Protein 4ZPS (pdb70)

Solvent-accessible surface area: 17809 Å² total; per-residue (Å²): 202,24,188,27,64,1,79,8,67,31,72,161,50,41,95,13,9,87,0,6,63,80,10,69,24,126,68,191,14,2,71,89,70,33,11,121,31,61,69,79,60,60,3,72,60,11,40,40,59,59,212,45,0,15,0,13,1,30,22,158,0,15,17,38,144,64,30,24,122,52,108,86,4,84,16,109,4,74,0,41,0,88,119,98,58,106,106,56,29,2,20,0,78,9,74,23,45,35,70,18,50,0,47,28,129,71,54,95,60,87,14,132,2,50,13,131,18,68,66,48,30,124,45,105,12,18,67,8,80,39,47,0,47,43,114,26,13,34,90,39,20,78,38,31,135,55,166,29,19,38,40,64,81,69,81,45,117,127,64,71,50,65,3,28,0,12,0,94,145,85,8,55,44,44,141,91,60,55,23,135,7,57,0,29,1,14,1,11,29,104,121,186,94,55,32,76,0,106,1,67,0,27,7,71,28,29,40,83,47,40,1,95,19,87,86,111,54,9,156,21,152,20,94,6,93,29,63,71,52,49,94,22,36,81,1,121,8,44,20,70,9,93,58,102,36,18,125,28,26,9,75,9,106,116,74,116,136,85,178,68,41,51,6,101,14,69,99,92,63,0,65,0,27,3,41,67,61,0,46,179,50,155,40,82,87,31,104,24,69,2,28,0,55,9,89,37,71,56,84,7,166,8,78,0,14,0,85,11,106,91,69,111,185

GO terms:
  GO:0016020 membrane (C, IDA)

B-factor: mean 67.76, std 29.79, range [21.55, 199.34]

CATH cl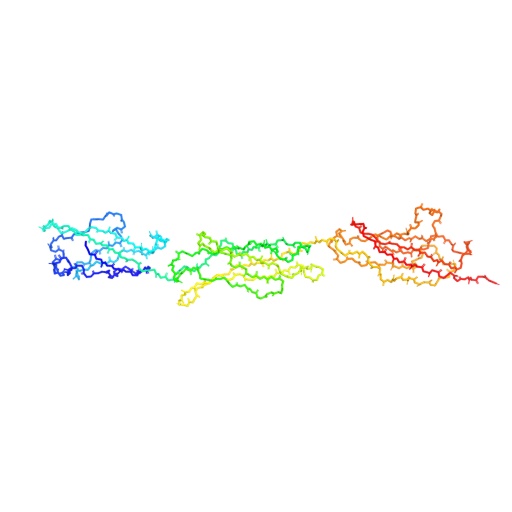assification: 2.60.40.60 (+2 more: 2.60.40.60, 2.60.40.60)

Nearest PDB structures (foldseek):
  4zps-assembly1_A  TM=1.003E+00  e=8.033E-68  Mus musculus
  5szm-assembly1_A  TM=9.593E-01  e=1.397E-57  Mus musculus
  5szl-assembly1_B  TM=8.960E-01  e=1.118E-44  Mus musculus
  4zi9-assembly1_B  TM=9.182E-01  e=7.604E-42  Mus musculus
  4zpl-assembly1_A  TM=9.099E-01  e=6.380E-35  Mus musculus

Structure (mmCIF, N/CA/C/O backbone):
data_4ZPS
#
_entry.id   4ZPS
#
_cell.length_a   64.060
_cell.length_b   78.120
_cell.length_c   167.730
_cell.angle_alpha   90.00
_cell.angle_beta   90.00
_cell.angle_gamma   90.00
#
_symmetry.space_group_name_H-M   'I 21 21 21'
#
loop_
_entity.id
_entity.type
_entity.pdbx_description
1 polymer 'MCG133388, isoform CRA_m'
2 non-polymer alpha-D-mannopyranose
3 non-polymer 'CALCIUM ION'
4 water water
#
loop_
_atom_site.group_PDB
_atom_site.id
_atom_site.type_symbol
_atom_site.label_atom_id
_atom_site.label_alt_id
_atom_site.label_comp_id
_atom_site.label_asym_id
_atom_site.label_entity_id
_atom_site.label_seq_id
_atom_site.pdbx_PDB_ins_code
_atom_site.Cartn_x
_atom_site.Cartn_y
_atom_site.Cartn_z
_atom_site.occupancy
_atom_site.B_iso_or_equiv
_atom_site.auth_seq_id
_atom_site.auth_comp_id
_atom_site.auth_asym_id
_atom_site.auth_atom_id
_atom_site.pdbx_PDB_model_num
ATOM 1 N N . GLN A 1 1 ? -1.487 -14.936 -27.559 1.00 101.90 1 GLN A N 1
ATOM 2 C CA . GLN A 1 1 ? -1.015 -13.568 -27.736 1.00 100.17 1 GLN A CA 1
ATOM 3 C C . GLN A 1 1 ? -1.853 -12.574 -26.937 1.00 101.89 1 GLN A C 1
ATOM 4 O O . GLN A 1 1 ? -1.361 -11.522 -26.526 1.00 99.36 1 GLN A O 1
ATOM 10 N N . ILE A 1 2 ? -3.120 -12.917 -26.716 1.00 98.04 2 ILE A N 1
ATOM 11 C CA . ILE A 1 2 ? -4.074 -11.980 -26.127 1.00 91.42 2 ILE A CA 1
ATOM 12 C C . ILE A 1 2 ? -3.881 -11.827 -24.616 1.00 79.10 2 ILE A C 1
ATOM 13 O O . ILE A 1 2 ? -3.493 -12.774 -23.935 1.00 79.17 2 ILE A O 1
ATOM 18 N N . ARG A 1 3 ? -4.144 -10.627 -24.101 1.00 80.13 3 ARG A N 1
ATOM 19 C CA . ARG A 1 3 ? -4.053 -10.359 -22.665 1.00 79.67 3 ARG A CA 1
ATOM 20 C C . ARG A 1 3 ? -5.299 -9.663 -22.119 1.00 72.55 3 ARG A C 1
ATOM 21 O O . ARG A 1 3 ? -5.635 -8.555 -22.535 1.00 65.86 3 ARG A O 1
ATOM 29 N N . TYR A 1 4 ? -5.972 -10.315 -21.176 1.00 75.53 4 TYR A N 1
ATOM 30 C CA . TYR A 1 4 ? -7.139 -9.733 -20.519 1.00 81.72 4 TYR A CA 1
ATOM 31 C C . TYR A 1 4 ? -6.908 -9.593 -19.016 1.00 88.45 4 TYR A C 1
ATOM 32 O O . TYR A 1 4 ? -5.832 -9.918 -18.514 1.00 87.25 4 TYR A O 1
ATOM 41 N N . SER A 1 5 ? -7.920 -9.106 -18.304 1.00 96.82 5 SER A N 1
ATOM 42 C CA . SER A 1 5 ? -7.839 -8.960 -16.852 1.00 104.26 5 SER A CA 1
ATOM 43 C C . SER A 1 5 ? -9.230 -8.894 -16.229 1.00 102.74 5 SER A C 1
ATOM 44 O O . SER A 1 5 ? -10.173 -8.400 -16.849 1.00 103.71 5 SER A O 1
ATOM 47 N N . VAL A 1 6 ? -9.354 -9.390 -15.001 1.00 103.64 6 VAL A N 1
ATOM 48 C CA . VAL A 1 6 ? -10.643 -9.419 -14.319 1.00 94.19 6 VAL A CA 1
ATOM 49 C C . VAL A 1 6 ? -10.467 -9.420 -12.797 1.00 83.80 6 VAL A C 1
ATOM 50 O O . VAL A 1 6 ? -9.603 -10.118 -12.263 1.00 75.25 6 VAL A O 1
ATOM 54 N N . PRO A 1 7 ? -11.265 -8.600 -12.094 1.00 77.71 7 PRO A N 1
ATOM 55 C CA . PRO A 1 7 ? -11.260 -8.583 -10.628 1.00 84.99 7 PRO A CA 1
ATOM 56 C C . PRO A 1 7 ? -11.657 -9.930 -10.029 1.00 83.97 7 PRO A C 1
ATOM 57 O O . PRO A 1 7 ? -12.370 -10.704 -10.668 1.00 76.48 7 PRO A O 1
ATOM 61 N N . GLU A 1 8 ? -11.194 -10.198 -8.812 1.00 82.89 8 GLU A N 1
ATOM 62 C CA . GLU A 1 8 ? -11.517 -11.444 -8.127 1.00 87.30 8 GLU A CA 1
ATOM 63 C C . GLU A 1 8 ? -12.878 -11.358 -7.448 1.00 87.21 8 GLU A C 1
ATOM 64 O O . GLU A 1 8 ? -13.501 -10.295 -7.429 1.00 82.34 8 GLU A O 1
ATOM 70 N N . GLU A 1 9 ? -13.329 -12.486 -6.901 1.00 90.94 9 GLU A N 1
ATOM 71 C CA . GLU A 1 9 ? -14.589 -12.573 -6.158 1.00 91.48 9 GLU A CA 1
ATOM 72 C C . GLU A 1 9 ? -15.780 -12.027 -6.945 1.00 92.33 9 GLU A C 1
ATOM 73 O O . GLU A 1 9 ? -16.784 -11.615 -6.363 1.00 89.50 9 GLU A O 1
ATOM 75 N N . THR A 1 10 ? -15.662 -12.032 -8.268 1.00 88.95 10 THR A N 1
ATOM 76 C CA . THR A 1 10 ? -16.706 -11.498 -9.130 1.00 93.79 10 THR A CA 1
ATOM 77 C C . THR A 1 10 ? -17.797 -12.537 -9.360 1.00 95.84 10 THR A C 1
ATOM 78 O O . THR A 1 10 ? -17.642 -13.704 -9.000 1.00 79.05 10 THR A O 1
ATOM 82 N N . ASP A 1 11 ? -18.899 -12.106 -9.962 1.00 96.44 11 ASP A N 1
ATOM 83 C CA . ASP A 1 11 ? -20.050 -12.975 -10.173 1.00 100.10 11 ASP A CA 1
ATOM 84 C C . ASP A 1 11 ? -19.975 -13.736 -11.491 1.00 97.27 11 ASP A C 1
ATOM 85 O O . ASP A 1 11 ? -19.034 -13.575 -12.269 1.00 95.12 11 ASP A O 1
ATOM 87 N N . LYS A 1 12 ? -20.985 -14.565 -11.729 1.00 96.33 12 LYS A N 1
ATOM 88 C CA . LYS A 1 12 ? -21.077 -15.352 -12.950 1.00 86.47 12 LYS A CA 1
ATOM 89 C C . LYS A 1 12 ? -21.685 -14.513 -14.069 1.00 83.26 12 LYS A C 1
ATOM 90 O O . LYS A 1 12 ? -22.690 -13.831 -13.866 1.00 78.14 12 LYS A O 1
ATOM 96 N N . GLY A 1 13 ? -21.069 -14.561 -15.246 1.00 78.66 13 GLY A N 1
ATOM 97 C CA . GLY A 1 13 ? -21.523 -13.770 -16.375 1.00 74.81 13 GLY A CA 1
ATOM 98 C C . GLY A 1 13 ? -20.826 -12.425 -16.438 1.00 66.28 13 GLY A C 1
ATOM 99 O O . GLY A 1 13 ? -21.332 -11.477 -17.039 1.00 65.41 13 GLY A O 1
ATOM 100 N N . THR A 1 14 ? -19.658 -12.345 -15.807 1.00 66.94 14 THR A N 1
ATOM 101 C CA . THR A 1 14 ? -18.873 -11.116 -15.784 1.00 67.14 14 THR A CA 1
ATOM 102 C C . THR A 1 14 ? -17.869 -11.096 -16.925 1.00 73.32 14 THR A C 1
ATOM 103 O O . THR A 1 14 ? -17.161 -12.076 -17.158 1.00 80.09 14 THR A O 1
ATOM 107 N N . VAL A 1 15 ? -17.805 -9.971 -17.628 1.00 73.02 15 VAL A N 1
ATOM 108 C CA . VAL A 1 15 ? -16.946 -9.850 -18.797 1.00 72.54 15 VAL A CA 1
ATOM 109 C C . VAL A 1 15 ? -15.470 -9.878 -18.426 1.00 72.85 15 VAL A C 1
ATOM 110 O O . VAL A 1 15 ? -15.051 -9.263 -17.446 1.00 71.59 15 VAL A O 1
ATOM 114 N N . VAL A 1 16 ? -14.689 -10.595 -19.224 1.00 76.05 16 VAL A N 1
ATOM 115 C CA . VAL A 1 16 ? -13.244 -10.604 -19.076 1.00 75.69 16 VAL A CA 1
ATOM 116 C C . VAL A 1 16 ? -12.613 -9.791 -20.200 1.00 79.60 16 VAL A C 1
ATOM 117 O O . VAL A 1 16 ? -11.731 -8.965 -19.963 1.00 85.51 16 VAL A O 1
ATOM 121 N N . GLY A 1 17 ? -13.081 -10.019 -21.423 1.00 75.63 17 GLY A N 1
ATOM 122 C CA . GLY A 1 17 ? -12.561 -9.307 -22.576 1.00 86.85 17 GLY A CA 1
ATOM 123 C C . GLY A 1 17 ? -13.378 -9.504 -23.838 1.00 94.03 17 GLY A C 1
ATOM 124 O O . GLY A 1 17 ? -13.958 -10.567 -24.059 1.00 93.74 17 GLY A O 1
ATOM 125 N N . ASN A 1 18 ? -13.421 -8.468 -24.669 1.00 104.84 18 ASN A N 1
ATOM 126 C CA . ASN A 1 18 ? -14.129 -8.528 -25.941 1.00 110.89 18 ASN A CA 1
ATOM 127 C C . ASN A 1 18 ? -13.3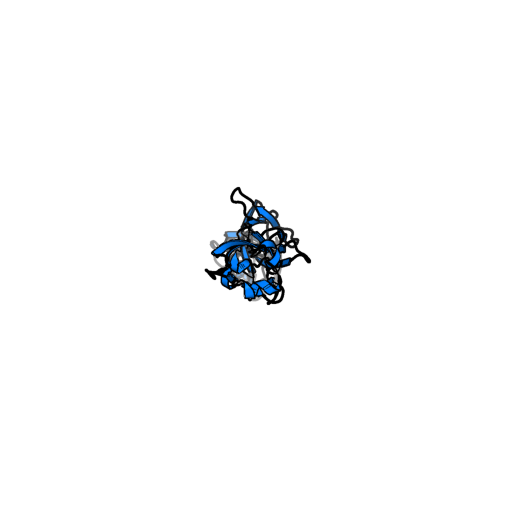86 -9.428 -26.924 1.00 109.38 18 ASN A C 1
ATOM 128 O O . ASN A 1 18 ? -12.591 -8.953 -27.737 1.00 111.70 18 ASN A O 1
ATOM 133 N N . ILE A 1 19 ? -13.653 -10.728 -26.845 1.00 111.42 19 ILE A N 1
ATOM 134 C CA . ILE A 1 19 ? -12.869 -11.721 -27.573 1.00 105.80 19 ILE A CA 1
ATOM 135 C C . ILE A 1 19 ? -13.203 -11.775 -29.069 1.00 93.38 19 ILE A C 1
ATOM 136 O O . ILE A 1 19 ? -12.341 -12.093 -29.888 1.00 85.58 19 ILE A O 1
ATOM 141 N N . SER A 1 20 ? -14.441 -11.446 -29.427 1.00 95.58 20 SER A N 1
ATOM 142 C CA . SER A 1 20 ? -14.870 -11.509 -30.822 1.00 100.06 20 SER A CA 1
ATOM 143 C C . SER A 1 20 ? -14.089 -10.540 -31.708 1.00 118.71 20 SER A C 1
ATOM 144 O O . SER A 1 20 ? -13.884 -10.799 -32.893 1.00 124.95 20 SER A O 1
ATOM 147 N N . LYS A 1 21 ? -13.650 -9.429 -31.126 1.00 137.24 21 LYS A N 1
ATOM 148 C CA . LYS A 1 21 ? -12.914 -8.413 -31.871 1.00 141.38 21 LYS A CA 1
ATOM 149 C C . LYS A 1 21 ? -11.445 -8.786 -32.041 1.00 139.23 21 LYS A C 1
ATOM 150 O O . LYS A 1 21 ? -10.859 -8.566 -33.102 1.00 142.30 21 LYS A O 1
ATOM 152 N N . ASP A 1 22 ? -10.855 -9.352 -30.993 1.00 131.23 22 ASP A N 1
ATOM 153 C CA . ASP A 1 22 ? -9.443 -9.721 -31.013 1.00 102.52 22 ASP A CA 1
ATOM 154 C C . ASP A 1 22 ? -9.213 -11.044 -31.738 1.00 81.86 22 ASP A C 1
ATOM 155 O O . ASP A 1 22 ? -8.078 -11.394 -32.063 1.00 60.37 22 ASP A O 1
ATOM 160 N N . LEU A 1 23 ? -10.295 -11.776 -31.987 1.00 70.83 23 LEU A N 1
ATOM 161 C CA . LEU A 1 23 ? -10.204 -13.061 -32.669 1.00 59.05 23 LEU A CA 1
ATOM 162 C C . LEU A 1 23 ? -10.359 -12.876 -34.175 1.00 79.69 23 LEU A C 1
ATOM 163 O O . LEU A 1 23 ? -10.234 -13.829 -34.944 1.00 80.32 23 LEU A O 1
ATOM 168 N N . GLY A 1 24 ? -10.626 -11.640 -34.587 1.00 77.21 24 GLY A N 1
ATOM 169 C CA . GLY A 1 24 ? -10.800 -11.318 -35.992 1.00 78.52 24 GLY A CA 1
ATOM 170 C C . GLY A 1 24 ? -12.181 -11.692 -36.492 1.00 80.47 24 GLY A C 1
ATOM 171 O O . GLY A 1 24 ? -12.404 -11.828 -37.697 1.00 78.81 24 GLY A O 1
ATOM 172 N N . LEU A 1 25 ? -13.114 -11.853 -35.560 1.00 80.62 25 LEU A N 1
ATOM 173 C CA . LEU A 1 25 ? -14.466 -12.288 -35.891 1.00 78.37 25 LEU A CA 1
ATOM 174 C C . LEU A 1 25 ? -15.509 -11.202 -35.660 1.00 78.26 25 LEU A C 1
ATOM 175 O O . LEU A 1 25 ? -15.184 -10.043 -35.401 1.00 78.57 25 LEU A O 1
ATOM 180 N N . GLU A 1 26 ? -16.771 -11.604 -35.770 1.00 82.16 26 GLU A N 1
ATOM 181 C CA . GLU A 1 26 ? -17.909 -10.756 -35.442 1.00 88.75 26 GLU A CA 1
ATOM 182 C C . GLU A 1 26 ? -18.737 -11.482 -34.381 1.00 96.47 26 GLU A C 1
ATOM 183 O O . GLU A 1 26 ? -18.716 -12.711 -34.329 1.00 99.45 26 GLU A O 1
ATOM 189 N N . PRO A 1 27 ? -19.457 -10.729 -33.528 1.00 104.42 27 PRO A N 1
ATOM 190 C CA . PRO A 1 27 ? -20.175 -11.301 -32.378 1.00 108.95 27 PRO A CA 1
ATOM 191 C C . PRO A 1 27 ? -21.076 -12.492 -32.713 1.00 111.64 27 PRO A C 1
ATOM 192 O O . PRO A 1 27 ? -20.971 -13.535 -32.067 1.00 113.98 27 PRO A O 1
ATOM 196 N N . ARG A 1 28 ? -21.944 -12.336 -33.707 1.00 112.98 28 ARG A N 1
ATOM 197 C CA . ARG A 1 28 ? -22.858 -13.404 -34.104 1.00 114.70 28 ARG A CA 1
ATOM 198 C C . ARG A 1 28 ? -22.104 -14.623 -34.634 1.00 111.86 28 ARG A C 1
ATOM 199 O O . ARG A 1 28 ? -22.540 -15.762 -34.458 1.00 114.13 28 ARG A O 1
ATOM 207 N N . GLU A 1 29 ? -20.964 -14.375 -35.270 1.00 107.04 29 GLU A N 1
ATOM 208 C CA . GLU A 1 29 ? -20.201 -15.431 -35.926 1.00 97.42 29 GLU A CA 1
ATOM 209 C C . GLU A 1 29 ? -19.489 -16.363 -34.946 1.00 85.72 29 GLU A C 1
ATOM 210 O O . GLU A 1 29 ? -18.984 -17.413 -35.346 1.00 87.82 29 GLU A O 1
ATOM 212 N N . LEU A 1 30 ? -19.450 -15.983 -33.672 1.00 80.43 30 LEU A N 1
ATOM 213 C CA . LEU A 1 30 ? -18.731 -16.760 -32.665 1.00 79.59 30 LEU A CA 1
ATOM 214 C C . LEU A 1 30 ? -19.249 -18.195 -32.599 1.00 81.63 30 LEU A C 1
ATOM 215 O O . LEU A 1 30 ? -18.469 -19.145 -32.602 1.00 86.99 30 LEU A O 1
ATOM 220 N N . ALA A 1 31 ? -20.566 -18.353 -32.552 1.00 83.82 31 ALA A N 1
ATOM 221 C CA . ALA A 1 31 ? -21.159 -19.683 -32.562 1.00 90.52 31 ALA A CA 1
ATOM 222 C C . ALA A 1 31 ? -21.119 -20.276 -33.968 1.00 100.06 31 ALA A C 1
ATOM 223 O O . ALA A 1 31 ? -21.121 -21.496 -34.136 1.00 97.39 31 ALA A O 1
ATOM 225 N N . GLU A 1 32 ? -21.070 -19.405 -34.972 1.00 111.56 32 GLU A N 1
ATOM 226 C CA . GLU A 1 32 ? -21.105 -19.835 -36.367 1.00 112.03 32 GLU A CA 1
ATOM 227 C C . GLU A 1 32 ? -19.777 -20.431 -36.826 1.00 109.20 32 GLU A C 1
ATOM 228 O O . GLU A 1 32 ? -19.753 -21.442 -37.527 1.00 111.14 32 GLU A O 1
ATOM 234 N N . ARG A 1 33 ? -18.674 -19.803 -36.431 1.00 101.41 33 ARG A N 1
ATOM 235 C CA . ARG A 1 33 ? -17.351 -20.258 -36.847 1.00 85.06 33 ARG A CA 1
ATOM 236 C C . ARG A 1 33 ? -16.875 -21.445 -36.015 1.00 79.42 33 ARG A C 1
ATOM 237 O O . ARG A 1 33 ? -15.761 -21.937 -36.201 1.00 71.03 33 ARG A O 1
ATOM 245 N N . GLY A 1 34 ? -17.727 -21.897 -35.099 1.00 81.86 34 GLY A N 1
ATOM 246 C CA . GLY A 1 34 ? -17.453 -23.080 -34.305 1.00 60.92 34 GLY A CA 1
ATOM 247 C C . GLY A 1 34 ? -16.204 -22.972 -33.454 1.00 68.08 34 GLY A C 1
ATOM 248 O O . GLY A 1 34 ? -15.460 -23.941 -33.306 1.00 69.39 34 GLY A O 1
ATOM 249 N N . VAL A 1 35 ? -15.969 -21.788 -32.898 1.00 70.27 35 VAL A N 1
ATOM 250 C CA . VAL A 1 35 ? -14.821 -21.582 -32.025 1.00 70.99 35 VAL A CA 1
ATOM 251 C C . VAL A 1 35 ? -15.189 -21.902 -30.579 1.00 71.24 35 VAL A C 1
ATOM 252 O O . VAL A 1 35 ? -16.171 -21.385 -30.046 1.00 71.52 35 VAL A O 1
ATOM 256 N N . ARG A 1 36 ? -14.402 -22.772 -29.953 1.00 69.01 36 ARG A N 1
ATOM 257 C CA . ARG A 1 36 ? -14.676 -23.192 -28.583 1.00 67.41 36 ARG A CA 1
ATOM 258 C C . ARG A 1 36 ? -13.427 -23.117 -27.713 1.00 67.44 36 ARG A C 1
ATOM 259 O O . ARG A 1 36 ? -12.339 -22.813 -28.198 1.00 66.51 36 ARG A O 1
ATOM 267 N N . ILE A 1 37 ? -13.595 -23.394 -26.423 1.00 63.01 37 ILE A N 1
ATOM 268 C CA . ILE A 1 37 ? -12.488 -23.358 -25.475 1.00 71.48 37 ILE A CA 1
ATOM 269 C C . ILE A 1 37 ? -11.925 -24.750 -25.216 1.00 65.51 37 ILE A C 1
ATOM 270 O O . ILE A 1 37 ? -12.673 -25.675 -24.898 1.00 66.36 37 ILE A O 1
ATOM 275 N N . VAL A 1 38 ? -10.611 -24.903 -25.350 1.00 66.11 38 VAL A N 1
ATOM 276 C CA . VAL A 1 38 ? -9.970 -26.161 -24.982 1.00 110.17 38 VAL A CA 1
ATOM 277 C C . VAL A 1 38 ? -9.683 -26.151 -23.481 1.00 118.69 38 VAL A C 1
ATOM 278 O O . VAL A 1 38 ? -8.641 -25.667 -23.033 1.00 69.99 38 VAL A O 1
ATOM 282 N N . SER A 1 39 ? -10.625 -26.691 -22.714 1.00 117.83 39 SER A N 1
ATOM 283 C CA . SER A 1 39 ? -10.612 -26.581 -21.258 1.00 120.49 39 SER A CA 1
ATOM 284 C C . SER A 1 39 ? -9.566 -27.465 -20.580 1.00 120.49 39 SER A C 1
ATOM 285 O O . SER A 1 39 ? -9.865 -28.582 -20.158 1.00 122.69 39 SER A O 1
ATOM 287 N N . ARG A 1 40 ? -8.346 -26.954 -20.462 1.00 120.84 40 ARG A N 1
ATOM 288 C CA . ARG A 1 40 ? -7.297 -27.665 -19.744 1.00 113.43 40 ARG A CA 1
ATOM 289 C C . ARG A 1 40 ? -6.995 -26.975 -18.418 1.00 115.60 40 ARG A C 1
ATOM 290 O O . ARG A 1 40 ? -6.286 -25.969 -18.379 1.00 116.31 40 ARG A O 1
ATOM 292 N N . GLY A 1 41 ? -7.545 -27.517 -17.335 1.00 118.32 41 GLY A N 1
ATOM 293 C CA . GLY A 1 41 ? -7.311 -26.982 -16.006 1.00 125.62 41 GLY A CA 1
ATOM 294 C C . GLY A 1 41 ? -8.162 -25.769 -15.682 1.00 127.71 41 GLY A C 1
ATOM 295 O O . GLY A 1 41 ? -9.377 -25.770 -15.900 1.00 128.89 41 GLY A O 1
ATOM 296 N N . ARG A 1 42 ? -7.514 -24.723 -15.176 1.00 133.73 42 ARG A N 1
ATOM 297 C CA . ARG A 1 42 ? -8.200 -23.516 -14.716 1.00 133.45 42 ARG A CA 1
ATOM 298 C C . ARG A 1 42 ? -9.013 -22.822 -15.812 1.00 131.06 42 ARG A C 1
ATOM 299 O O . ARG A 1 42 ? -9.847 -21.961 -15.525 1.00 129.55 42 ARG A O 1
ATOM 301 N N . SER A 1 43 ? -8.779 -23.206 -17.064 1.00 125.16 43 SER A N 1
ATOM 302 C CA . SER A 1 43 ? -9.557 -22.687 -18.183 1.00 117.15 43 SER A CA 1
ATOM 303 C C . SER A 1 43 ? -11.030 -23.073 -18.077 1.00 105.80 43 SER A C 1
ATOM 304 O O . SER A 1 43 ? -11.878 -22.503 -18.765 1.00 103.29 43 SER A O 1
ATOM 307 N N . GLN A 1 44 ? -11.334 -24.041 -17.215 1.00 104.44 44 GLN A N 1
ATOM 308 C CA . GLN A 1 44 ? -12.715 -24.451 -16.992 1.00 94.34 44 GLN A CA 1
ATOM 309 C C . GLN A 1 44 ? -13.463 -23.423 -16.144 1.00 81.36 44 GLN A C 1
ATOM 310 O O . GLN A 1 44 ? -14.677 -23.519 -15.965 1.00 79.83 44 GLN A O 1
ATOM 312 N N . LEU A 1 45 ? -12.733 -22.435 -15.634 1.00 74.42 45 LEU A N 1
ATOM 313 C CA . LEU A 1 45 ? -13.325 -21.414 -14.775 1.00 89.70 45 LEU A CA 1
ATOM 314 C C . LEU A 1 45 ? -13.966 -20.297 -15.596 1.00 72.18 45 LEU A C 1
ATOM 315 O O . LEU A 1 45 ? -14.483 -19.324 -15.046 1.00 72.15 45 LEU A O 1
ATOM 320 N N . PHE A 1 46 ? -13.927 -20.447 -16.916 1.00 90.32 46 PHE A N 1
ATOM 321 C CA . PHE A 1 46 ? -14.495 -19.459 -17.825 1.00 85.89 46 PHE A CA 1
ATOM 322 C C . PHE A 1 46 ? -15.450 -20.114 -18.815 1.00 88.32 46 PHE A C 1
ATOM 323 O O . PHE A 1 46 ? -15.434 -21.331 -18.996 1.00 93.47 46 PHE A O 1
ATOM 331 N N . SER A 1 47 ? -16.280 -19.300 -19.457 1.00 91.58 47 SER A N 1
ATOM 332 C CA . SER A 1 47 ? -17.171 -19.784 -20.503 1.00 91.71 47 SER A CA 1
ATOM 333 C C . SER A 1 47 ? -17.322 -18.737 -21.598 1.00 87.78 47 SER A C 1
ATOM 334 O O . SER A 1 47 ? -17.046 -17.555 -21.383 1.00 86.39 47 SER A O 1
ATOM 337 N N . LEU A 1 48 ? -17.757 -19.176 -22.773 1.00 83.72 48 LEU A N 1
ATOM 338 C CA . LEU A 1 48 ? -17.957 -18.268 -23.894 1.00 71.84 48 LEU A CA 1
ATOM 339 C C . LEU A 1 48 ? -19.409 -17.827 -24.005 1.00 63.45 48 LEU A C 1
ATOM 340 O O . LEU A 1 48 ? -20.325 -18.645 -23.954 1.00 62.23 48 LEU A O 1
ATOM 345 N N . ASN A 1 49 ? -19.604 -16.521 -24.144 1.00 64.49 49 ASN A N 1
ATOM 346 C CA . ASN A 1 49 ? -20.909 -15.957 -24.448 1.00 75.70 49 ASN A CA 1
ATOM 347 C C . ASN A 1 49 ? -20.968 -15.598 -25.931 1.00 89.45 49 ASN A C 1
ATOM 348 O O . ASN A 1 49 ? -20.471 -14.544 -26.342 1.00 89.49 49 ASN A O 1
ATOM 353 N N . PRO A 1 50 ? -21.566 -16.486 -26.740 1.00 103.93 50 PRO A N 1
ATOM 354 C CA . PRO A 1 50 ? -21.617 -16.333 -28.197 1.00 105.86 50 PRO A CA 1
ATOM 355 C C . PRO A 1 50 ? -22.630 -15.286 -28.641 1.00 105.39 50 PRO A C 1
ATOM 356 O O . PRO A 1 50 ? -22.628 -14.884 -29.805 1.00 108.26 50 PRO A O 1
ATOM 360 N N . ARG A 1 51 ? -23.484 -14.855 -27.720 1.00 98.82 51 ARG A N 1
ATOM 361 C CA . ARG A 1 51 ? -24.521 -13.888 -28.046 1.00 89.97 51 ARG A CA 1
ATOM 362 C C . ARG A 1 51 ? -23.928 -12.498 -28.250 1.00 84.98 51 ARG A C 1
ATOM 363 O O . ARG A 1 51 ? -24.356 -11.753 -29.132 1.00 82.64 51 ARG A O 1
ATOM 371 N N . GLY A 1 52 ? -22.939 -12.158 -27.429 1.00 79.75 52 GLY A N 1
ATOM 372 C CA . GLY A 1 52 ? -22.278 -10.870 -27.526 1.00 77.81 52 GLY A CA 1
ATOM 373 C C . GLY A 1 52 ? -20.822 -11.001 -27.924 1.00 73.65 52 GLY A C 1
ATOM 374 O O . GLY A 1 52 ? -20.088 -10.014 -27.958 1.00 71.21 52 GLY A O 1
ATOM 375 N N . GLY A 1 53 ? -20.410 -12.229 -28.227 1.00 75.30 53 GLY A N 1
ATOM 376 C CA . GLY A 1 53 ? -19.045 -12.504 -28.636 1.00 71.69 53 GLY A CA 1
ATOM 377 C C . GLY A 1 53 ? -18.038 -12.128 -27.570 1.00 66.44 53 GLY A C 1
ATOM 378 O O . GLY A 1 53 ? -17.072 -11.416 -27.838 1.00 63.85 53 GLY A O 1
ATOM 379 N N . SER A 1 54 ? -18.262 -12.605 -26.351 1.00 70.60 54 SER A N 1
ATOM 380 C CA . SER A 1 54 ? -17.395 -12.234 -25.239 1.00 68.92 54 SER A CA 1
ATOM 381 C C . SER A 1 54 ? -16.954 -13.443 -24.426 1.00 66.12 54 SER A C 1
ATOM 382 O O . SER A 1 54 ? -17.601 -14.485 -24.445 1.00 59.07 54 SER A O 1
ATOM 385 N N . LEU A 1 55 ? -15.836 -13.298 -23.724 1.00 67.02 55 LEU A N 1
ATOM 386 C CA . LEU A 1 55 ? -15.390 -14.313 -22.780 1.00 63.61 55 LEU A CA 1
ATOM 387 C C . LEU A 1 55 ? -15.835 -13.911 -21.379 1.00 61.31 55 LEU A C 1
ATOM 388 O O . LEU A 1 55 ? -15.434 -12.862 -20.877 1.00 65.31 55 LEU A O 1
ATOM 393 N N . VAL A 1 56 ? -16.672 -14.733 -20.753 1.00 62.01 56 VAL A N 1
ATOM 394 C CA . VAL A 1 56 ? -17.223 -14.389 -19.445 1.00 67.20 56 VAL A CA 1
ATOM 395 C C . VAL A 1 56 ? -16.854 -15.397 -18.361 1.00 64.79 56 VAL A C 1
ATOM 396 O O . VAL A 1 56 ? -16.444 -16.520 -18.652 1.00 65.00 56 VAL A O 1
ATOM 400 N N . THR A 1 57 ? -17.005 -14.980 -17.108 1.00 66.16 57 THR A N 1
ATOM 401 C CA . THR A 1 57 ? -16.734 -15.850 -15.971 1.00 68.13 57 THR A CA 1
ATOM 402 C C . THR A 1 57 ? -17.895 -16.812 -15.751 1.00 68.86 57 THR A C 1
ATOM 403 O O . THR A 1 57 ? -19.055 -16.448 -15.943 1.00 68.38 57 THR A O 1
ATOM 407 N N . ALA A 1 58 ? -17.577 -18.039 -15.351 1.00 70.22 58 ALA A N 1
ATOM 408 C CA . ALA A 1 58 ? -18.597 -19.062 -15.152 1.00 71.21 58 ALA A CA 1
ATOM 409 C C . ALA A 1 58 ? -18.402 -19.791 -13.830 1.00 73.91 58 ALA A C 1
ATOM 410 O O . ALA A 1 58 ? -18.826 -20.935 -13.674 1.00 75.16 58 ALA A O 1
ATOM 412 N N . GLY A 1 59 ? -17.756 -19.122 -12.881 1.00 85.48 59 GLY A N 1
ATOM 413 C CA . GLY A 1 59 ? -17.515 -19.697 -11.571 1.00 87.16 59 GLY A CA 1
ATOM 414 C C . GLY A 1 59 ? -16.843 -18.718 -10.630 1.00 85.06 59 GLY A C 1
ATOM 415 O O . GLY A 1 59 ? -16.456 -17.620 -11.036 1.00 77.52 59 GLY A O 1
ATOM 416 N N . ARG A 1 60 ? -16.706 -19.116 -9.369 1.00 82.00 60 ARG A N 1
ATOM 417 C CA . ARG A 1 60 ? -16.057 -18.281 -8.366 1.00 83.62 60 ARG A CA 1
ATOM 418 C C . ARG A 1 60 ? -14.573 -18.112 -8.673 1.00 83.25 60 ARG A C 1
ATOM 419 O O . ARG A 1 60 ? -13.875 -19.084 -8.961 1.00 83.66 60 ARG A O 1
ATOM 427 N N . ILE A 1 61 ? -14.098 -16.872 -8.609 1.00 87.34 61 ILE A N 1
ATOM 428 C CA . ILE A 1 61 ? -12.694 -16.575 -8.870 1.00 89.29 61 ILE A CA 1
ATOM 429 C C . ILE A 1 61 ? -12.058 -15.843 -7.693 1.00 88.99 61 ILE A C 1
ATOM 430 O O . ILE A 1 61 ? -12.428 -14.711 -7.382 1.00 84.79 61 ILE A O 1
ATOM 435 N N . ASP A 1 62 ? -11.099 -16.492 -7.040 1.00 88.30 62 ASP A N 1
ATOM 436 C CA . ASP A 1 62 ? -10.387 -15.876 -5.927 1.00 95.17 62 ASP A CA 1
ATOM 437 C C . ASP A 1 62 ? -8.889 -16.154 -6.017 1.00 99.55 62 ASP A C 1
ATOM 438 O O . ASP A 1 62 ? -8.467 -17.306 -6.119 1.00 105.27 62 ASP A O 1
ATOM 443 N N . ARG A 1 63 ? -8.094 -15.089 -5.978 1.00 97.55 63 ARG A N 1
ATOM 444 C CA . ARG A 1 63 ? -6.644 -15.187 -6.116 1.00 98.94 63 ARG A CA 1
ATOM 445 C C . ARG A 1 63 ? -6.005 -15.979 -4.976 1.00 103.70 63 ARG A C 1
ATOM 446 O O . ARG A 1 63 ? -5.003 -16.668 -5.172 1.00 108.28 63 ARG A O 1
ATOM 454 N N . GLU A 1 64 ? -6.599 -15.890 -3.790 1.00 109.91 64 GLU A N 1
ATOM 455 C CA . GLU A 1 64 ? -6.062 -16.552 -2.604 1.00 116.34 64 GLU A CA 1
ATOM 456 C C . GLU A 1 64 ? -5.970 -18.068 -2.774 1.00 122.85 64 GLU A C 1
ATOM 457 O O . GLU A 1 64 ? -5.034 -18.699 -2.282 1.00 122.64 64 GLU A O 1
ATOM 463 N N . GLU A 1 65 ? -6.942 -18.646 -3.472 1.00 123.39 65 GLU A N 1
ATOM 464 C CA . GLU A 1 65 ? -6.967 -20.088 -3.686 1.00 102.28 65 GLU A CA 1
ATOM 465 C C . GLU A 1 65 ? -6.328 -20.445 -5.024 1.00 105.21 65 GLU A C 1
ATOM 466 O O . GLU A 1 65 ? -5.938 -21.590 -5.253 1.00 109.66 65 GLU A O 1
ATOM 472 N N . LEU A 1 66 ? -6.214 -19.454 -5.902 1.00 99.98 66 LEU A N 1
ATOM 473 C CA . LEU A 1 66 ? -5.670 -19.676 -7.237 1.00 93.99 66 LEU A CA 1
ATOM 474 C C . LEU A 1 66 ? -4.182 -19.345 -7.316 1.00 95.14 66 LEU A C 1
ATOM 475 O O . LEU A 1 66 ? -3.395 -20.129 -7.844 1.00 95.47 66 LEU A O 1
ATOM 477 N N . CYS A 1 67 ? -3.796 -18.187 -6.790 1.00 99.00 67 CYS A N 1
ATOM 478 C CA . CYS A 1 67 ? -2.409 -17.741 -6.883 1.00 100.54 67 CYS A CA 1
ATOM 479 C C . CYS A 1 67 ? -1.801 -17.451 -5.513 1.00 104.21 67 CYS A C 1
ATOM 480 O O . CYS A 1 67 ? -0.665 -17.843 -5.235 1.00 103.74 67 CYS A O 1
ATOM 483 N N . ALA A 1 68 ? -2.563 -16.755 -4.674 1.00 101.81 68 ALA A N 1
ATOM 484 C CA . ALA A 1 68 ? -2.135 -16.388 -3.327 1.00 105.76 68 ALA A CA 1
ATOM 485 C C . ALA A 1 68 ? -0.866 -15.535 -3.323 1.00 114.14 68 ALA A C 1
ATOM 486 O O . ALA A 1 68 ? -0.918 -14.331 -3.575 1.00 105.49 68 ALA A O 1
ATOM 488 N N . GLN A 1 69 ? 0.269 -16.168 -3.045 1.00 115.75 69 GLN A N 1
ATOM 489 C CA . GLN A 1 69 ? 1.508 -15.444 -2.771 1.00 117.61 69 GLN A CA 1
ATOM 490 C C . GLN A 1 69 ? 2.169 -14.846 -4.012 1.00 113.30 69 GLN A C 1
ATOM 491 O O . GLN A 1 69 ? 2.860 -13.831 -3.920 1.00 111.48 69 GLN A O 1
ATOM 497 N N . SER A 1 70 ? 1.962 -15.475 -5.165 1.00 112.58 70 SER A N 1
ATOM 498 C CA . SER A 1 70 ? 2.553 -15.000 -6.413 1.00 103.92 70 SER A CA 1
ATOM 499 C C . SER A 1 70 ? 2.024 -13.623 -6.792 1.00 103.21 70 SER A C 1
ATOM 500 O O . SER A 1 70 ? 0.814 -13.398 -6.813 1.00 99.36 70 SER A O 1
ATOM 503 N N . THR A 1 71 ? 2.938 -12.707 -7.096 1.00 105.44 71 THR A N 1
ATOM 504 C CA . THR A 1 71 ? 2.561 -11.338 -7.425 1.00 107.13 71 THR A CA 1
ATOM 505 C C . THR A 1 71 ? 1.681 -11.273 -8.685 1.00 105.55 71 THR A C 1
ATOM 506 O O . THR A 1 71 ? 0.651 -10.599 -8.674 1.00 104.48 71 THR A O 1
ATOM 510 N N . PRO A 1 72 ? 2.058 -11.976 -9.772 1.00 109.41 72 PRO A N 1
ATOM 511 C CA . PRO A 1 72 ? 1.086 -11.946 -10.867 1.00 101.51 72 PRO A CA 1
ATOM 512 C C . PRO A 1 72 ? 0.195 -13.192 -10.901 1.00 98.82 72 PRO A C 1
ATOM 513 O O . PRO A 1 72 ? 0.702 -14.312 -10.969 1.00 101.23 72 PRO A O 1
ATOM 517 N N . CYS A 1 73 ? -1.119 -12.999 -10.844 1.00 93.55 73 CYS A N 1
ATOM 518 C CA . CYS A 1 73 ? -2.049 -14.119 -10.964 1.00 94.58 73 CYS A CA 1
ATOM 519 C C . CYS A 1 73 ? -2.520 -14.254 -12.411 1.00 98.19 73 CYS A C 1
ATOM 520 O O . CYS A 1 73 ? -3.356 -13.478 -12.877 1.00 94.44 73 CYS A O 1
ATOM 523 N N . LEU A 1 74 ? -1.976 -15.241 -13.118 1.00 101.03 74 LEU A N 1
ATOM 524 C CA . LEU A 1 74 ? -2.234 -15.400 -14.546 1.00 80.16 74 LEU A CA 1
ATOM 525 C C . LEU A 1 74 ? -2.844 -16.762 -14.879 1.00 90.52 74 LEU A C 1
ATOM 526 O O . LEU A 1 74 ? -2.437 -17.787 -14.332 1.00 95.03 74 LEU A O 1
ATOM 531 N N . VAL A 1 75 ? -3.821 -16.764 -15.781 1.00 86.49 75 VAL A N 1
ATOM 532 C CA . VAL A 1 75 ? -4.434 -17.997 -16.263 1.00 83.29 75 VAL A CA 1
ATOM 533 C C . VAL A 1 75 ? -4.390 -18.048 -17.786 1.00 78.98 75 VAL A C 1
ATOM 534 O O . VAL A 1 75 ? -5.094 -17.296 -18.462 1.00 75.71 75 VAL A O 1
ATOM 538 N N . ASN A 1 76 ? -3.552 -18.930 -18.320 1.00 87.15 76 ASN A N 1
ATOM 539 C CA . ASN A 1 76 ? -3.416 -19.072 -19.764 1.00 73.02 76 ASN A CA 1
ATOM 540 C C . ASN A 1 76 ? -4.303 -20.179 -20.313 1.00 80.45 76 ASN A C 1
ATOM 541 O O . ASN A 1 76 ? -4.151 -21.347 -19.958 1.00 73.50 76 ASN A O 1
ATOM 546 N N . ILE A 1 77 ? -5.233 -19.799 -21.181 1.00 78.40 77 ILE A N 1
ATOM 547 C CA . ILE A 1 77 ? -6.143 -20.754 -21.796 1.00 76.84 77 ILE A CA 1
ATOM 548 C C . ILE A 1 77 ? -5.938 -20.775 -23.306 1.00 79.53 77 ILE A C 1
ATOM 549 O O . ILE A 1 77 ? -5.336 -19.857 -23.876 1.00 82.40 77 ILE A O 1
ATOM 554 N N . ASN A 1 78 ? -6.432 -21.828 -23.950 1.00 82.06 78 ASN A N 1
ATOM 555 C CA . ASN A 1 78 ? -6.345 -21.948 -25.400 1.00 77.13 78 ASN A CA 1
ATOM 556 C C . ASN A 1 78 ? -7.720 -21.998 -26.053 1.00 76.32 78 ASN A C 1
ATOM 557 O O . ASN A 1 78 ? -8.540 -22.871 -25.750 1.00 74.96 78 ASN A O 1
ATOM 562 N N . ILE A 1 79 ? -7.962 -21.052 -26.953 1.00 81.09 79 ILE A N 1
ATOM 563 C CA . ILE A 1 79 ? -9.242 -20.964 -27.641 1.00 83.23 79 ILE A CA 1
ATOM 564 C C . ILE A 1 79 ? -9.080 -21.292 -29.123 1.00 77.44 79 ILE A C 1
ATOM 565 O O . ILE A 1 79 ? -8.268 -20.683 -29.820 1.00 76.00 79 ILE A O 1
ATOM 570 N N . LEU A 1 80 ? -9.862 -22.259 -29.593 1.00 70.46 80 LEU A N 1
ATOM 571 C CA . LEU A 1 80 ? -9.692 -22.805 -30.935 1.00 71.01 80 LEU A CA 1
ATOM 572 C C . LEU A 1 80 ? -10.860 -22.509 -31.870 1.00 70.62 80 LEU A C 1
ATOM 573 O O . LEU A 1 80 ? -11.995 -22.914 -31.611 1.00 70.82 80 LEU A O 1
ATOM 578 N N . VAL A 1 81 ? -10.567 -21.799 -32.956 1.00 68.01 81 VAL A N 1
ATOM 579 C CA . VAL A 1 81 ? -11.497 -21.660 -34.067 1.00 60.77 81 VAL A CA 1
ATOM 580 C C . VAL A 1 81 ? -11.322 -22.866 -34.981 1.00 61.67 81 VAL A C 1
ATOM 581 O O . VAL A 1 81 ? -10.309 -22.985 -35.677 1.00 65.23 81 VAL A O 1
ATOM 585 N N . GLU A 1 82 ? -12.304 -23.762 -34.968 1.00 61.91 82 GLU A N 1
ATOM 586 C CA . GLU A 1 82 ? -12.193 -25.039 -35.667 1.00 65.58 82 GLU A CA 1
ATOM 587 C C . GLU A 1 82 ? -12.315 -24.908 -37.183 1.00 65.67 82 GLU A C 1
ATOM 588 O O . GLU A 1 82 ? -11.528 -25.496 -37.926 1.00 64.26 82 GLU A O 1
ATOM 594 N N . GLU A 1 83 ? -13.308 -24.147 -37.635 1.00 62.80 83 GLU A N 1
ATOM 595 C CA . GLU A 1 83 ? -13.579 -24.010 -39.062 1.00 63.42 83 GLU A CA 1
ATOM 596 C C . GLU A 1 83 ? -12.402 -23.367 -39.790 1.00 75.96 83 GLU A C 1
ATOM 597 O O . GLU A 1 83 ? -12.103 -23.714 -40.934 1.00 64.81 83 GLU A O 1
ATOM 603 N N . LYS A 1 84 ? -11.737 -22.432 -39.119 1.00 67.49 84 LYS A N 1
ATOM 604 C CA . LYS A 1 84 ? -10.542 -21.802 -39.666 1.00 68.79 84 LYS A CA 1
ATOM 605 C C . LYS A 1 84 ? -9.301 -22.624 -39.341 1.00 70.68 84 LYS A C 1
ATOM 606 O O . LYS A 1 84 ? -8.258 -22.474 -39.978 1.00 71.57 84 LYS A O 1
ATOM 612 N N . GLY A 1 85 ? -9.425 -23.497 -38.346 1.00 69.76 85 GLY A N 1
ATOM 613 C CA . GLY A 1 85 ? -8.313 -24.318 -37.906 1.00 64.83 85 GLY A CA 1
ATOM 614 C C . GLY A 1 85 ? -7.245 -23.496 -37.210 1.00 70.27 85 GLY A C 1
ATOM 615 O O . GLY A 1 85 ? -6.085 -23.903 -37.142 1.00 65.71 85 GLY A O 1
ATOM 616 N N . LYS A 1 86 ? -7.638 -22.336 -36.690 1.00 65.11 86 LYS A N 1
ATOM 617 C CA . LYS A 1 86 ? -6.690 -21.432 -36.045 1.00 69.17 86 LYS A CA 1
ATOM 618 C C . LYS A 1 86 ? -6.782 -21.523 -34.528 1.00 73.35 86 LYS A C 1
ATOM 619 O O . LYS A 1 86 ? -7.874 -21.537 -33.967 1.00 77.98 86 LYS A O 1
ATOM 625 N N . LEU A 1 87 ? -5.629 -21.581 -33.869 1.00 73.22 87 LEU A N 1
ATOM 626 C CA . LEU A 1 87 ? -5.585 -21.635 -32.413 1.00 76.58 87 LEU A CA 1
ATOM 627 C C . LEU A 1 87 ? -5.095 -20.303 -31.856 1.00 82.10 87 LEU A C 1
ATOM 628 O O . LEU A 1 87 ? -4.282 -19.623 -32.484 1.00 86.92 87 LEU A O 1
ATOM 633 N N . PHE A 1 88 ? -5.599 -19.926 -30.684 1.00 80.14 88 PHE A N 1
ATOM 634 C CA . PHE A 1 88 ? -5.228 -18.651 -30.080 1.00 76.51 88 PHE A CA 1
ATOM 635 C C . PHE A 1 88 ? -4.966 -18.775 -28.584 1.00 85.54 88 PHE A C 1
ATOM 636 O O . PHE A 1 88 ? -5.698 -19.458 -27.863 1.00 90.12 88 PHE A O 1
ATOM 644 N N . GLY A 1 89 ? -3.913 -18.103 -28.128 1.00 80.86 89 GLY A N 1
ATOM 645 C CA . GLY A 1 89 ? -3.546 -18.102 -26.726 1.00 75.92 89 GLY A CA 1
ATOM 646 C C . GLY A 1 89 ? -4.092 -16.896 -25.988 1.00 77.75 89 GLY A C 1
ATOM 647 O O . GLY A 1 89 ? -3.904 -15.748 -26.415 1.00 74.25 89 GLY A O 1
ATOM 648 N N . VAL A 1 90 ? -4.771 -17.157 -24.873 1.00 84.09 90 VAL A N 1
ATOM 649 C CA . VAL A 1 90 ? -5.371 -16.091 -24.076 1.00 82.84 90 VAL A CA 1
ATOM 650 C C . VAL A 1 90 ? -4.857 -16.094 -22.640 1.00 67.10 90 VAL A C 1
ATOM 651 O O . VAL A 1 90 ? -5.182 -16.987 -21.860 1.00 68.46 90 VAL A O 1
ATOM 655 N N . GLU A 1 91 ? -4.058 -15.090 -22.294 1.00 67.92 91 GLU A N 1
ATOM 656 C CA . GLU A 1 91 ? -3.570 -14.933 -20.928 1.00 69.74 91 GLU A CA 1
ATOM 657 C C . GLU A 1 91 ? -4.473 -13.983 -20.144 1.00 69.38 91 GLU A C 1
ATOM 658 O O . GLU A 1 91 ? -4.724 -12.860 -20.578 1.00 68.44 91 GLU A O 1
ATOM 660 N N . ILE A 1 92 ? -4.957 -14.436 -18.991 1.00 80.34 92 ILE A N 1
ATOM 661 C CA . ILE A 1 92 ? -5.903 -13.650 -18.200 1.00 90.99 92 ILE A CA 1
ATOM 662 C C . ILE A 1 92 ? -5.347 -13.269 -16.827 1.00 102.41 92 ILE A C 1
ATOM 663 O O . ILE A 1 92 ? -4.984 -14.136 -16.036 1.00 74.19 92 ILE A O 1
ATOM 668 N N . GLU A 1 93 ? -5.291 -11.969 -16.547 1.00 106.10 93 GLU A N 1
ATOM 669 C CA . GLU A 1 93 ? -4.840 -11.483 -15.243 1.00 113.79 93 GLU A CA 1
ATOM 670 C C . GLU A 1 93 ? -5.999 -11.411 -14.251 1.00 111.49 93 GLU A C 1
ATOM 671 O O . GLU A 1 93 ? -7.157 -11.263 -14.645 1.00 113.71 93 GLU A O 1
ATOM 677 N N . ILE A 1 94 ? -5.685 -11.514 -12.963 1.00 109.01 94 ILE A N 1
ATOM 678 C CA . ILE A 1 94 ? -6.704 -11.427 -11.920 1.00 107.38 94 ILE A CA 1
ATOM 679 C C . ILE A 1 94 ? -6.347 -10.365 -10.880 1.00 109.18 94 ILE A C 1
ATOM 680 O O . ILE A 1 94 ? -5.293 -10.429 -10.245 1.00 104.57 94 ILE A O 1
ATOM 685 N N . THR A 1 95 ? -7.235 -9.388 -10.711 1.00 106.92 95 THR A N 1
ATOM 686 C CA . THR A 1 95 ? -7.001 -8.293 -9.774 1.00 100.48 95 THR A CA 1
ATOM 687 C C . THR A 1 95 ? -7.256 -8.727 -8.334 1.00 97.35 95 THR A C 1
ATOM 688 O O . THR A 1 95 ? -8.292 -9.318 -8.033 1.00 98.00 95 THR A O 1
ATOM 692 N N . ASP A 1 96 ? -6.302 -8.435 -7.454 1.00 113.93 96 ASP A N 1
ATOM 693 C CA . ASP A 1 96 ? -6.435 -8.740 -6.032 1.00 90.48 96 ASP A CA 1
ATOM 694 C C . ASP A 1 96 ? -7.270 -7.676 -5.330 1.00 91.16 96 ASP A C 1
ATOM 695 O O . ASP A 1 96 ? -7.060 -6.479 -5.526 1.00 90.84 96 ASP A O 1
ATOM 700 N N . ILE A 1 97 ? -8.223 -8.120 -4.517 1.00 152.76 97 ILE A N 1
ATOM 701 C CA . ILE A 1 97 ? -9.036 -7.212 -3.719 1.00 150.07 97 ILE A CA 1
ATOM 702 C C . ILE A 1 97 ? -8.821 -7.492 -2.235 1.00 141.81 97 ILE A C 1
ATOM 703 O O . ILE A 1 97 ? -8.272 -8.531 -1.866 1.00 136.01 97 ILE A O 1
ATOM 705 N N . ASN A 1 98 ? -9.252 -6.564 -1.388 1.00 136.11 98 ASN A N 1
ATOM 706 C CA . ASN A 1 98 ? -9.077 -6.711 0.050 1.00 130.33 98 ASN A CA 1
ATOM 707 C C . ASN A 1 98 ? -10.271 -7.404 0.697 1.00 130.63 98 ASN A C 1
ATOM 708 O O . ASN A 1 98 ? -11.260 -6.760 1.043 1.00 139.23 98 ASN A O 1
ATOM 713 N N . ASP A 1 99 ? -10.173 -8.719 0.854 1.00 130.03 99 ASP A N 1
ATOM 714 C CA . ASP A 1 99 ? -11.226 -9.496 1.496 1.00 130.40 99 ASP A CA 1
ATOM 715 C C . ASP A 1 99 ? -10.637 -10.464 2.516 1.00 129.64 99 ASP A C 1
ATOM 716 O O . ASP A 1 99 ? -11.335 -11.327 3.048 1.00 128.85 99 ASP A O 1
ATOM 721 N N . ASN A 1 100 ? -9.344 -10.310 2.785 1.00 127.41 100 ASN A N 1
ATOM 722 C CA . ASN A 1 100 ? -8.650 -11.176 3.727 1.00 126.32 100 ASN A CA 1
ATOM 723 C C . ASN A 1 100 ? -7.634 -10.411 4.568 1.00 125.22 100 ASN A C 1
ATOM 724 O O . ASN A 1 100 ? -6.462 -10.304 4.207 1.00 128.52 100 ASN A O 1
ATOM 726 N N . ASN A 1 101 ? -8.101 -9.880 5.693 1.00 125.68 101 ASN A N 1
ATOM 727 C CA . ASN A 1 101 ? -7.257 -9.145 6.630 1.00 122.94 101 ASN A CA 1
ATOM 728 C C . ASN A 1 101 ? -6.186 -10.031 7.266 1.00 119.98 101 ASN A C 1
ATOM 729 O O . ASN A 1 101 ? -6.324 -11.255 7.283 1.00 119.92 101 ASN A O 1
ATOM 734 N N . PRO A 1 102 ? -5.106 -9.417 7.782 1.00 115.76 102 PRO A N 1
ATOM 735 C CA . PRO A 1 102 ? -4.070 -10.166 8.501 1.00 112.64 102 PRO A CA 1
ATOM 736 C C . PRO A 1 102 ? -4.619 -10.819 9.762 1.00 105.93 102 PRO A C 1
ATOM 737 O O . PRO A 1 102 ? -4.939 -10.115 10.716 1.00 102.30 102 PRO A O 1
ATOM 741 N N . LYS A 1 103 ? -4.725 -12.143 9.763 1.00 102.81 103 LYS A N 1
ATOM 742 C CA . LYS A 1 103 ? -5.271 -12.858 10.910 1.00 100.55 103 LYS A CA 1
ATOM 743 C C . LYS A 1 103 ? -4.188 -13.622 11.661 1.00 100.13 103 LYS A C 1
ATOM 744 O O . LYS A 1 103 ? -3.377 -14.323 11.057 1.00 105.66 103 LYS A O 1
ATOM 746 N N . PHE A 1 104 ? -4.181 -13.479 12.983 1.00 95.66 104 PHE A N 1
ATOM 747 C CA . PHE A 1 104 ? -3.243 -14.210 13.826 1.00 79.20 104 PHE A CA 1
ATOM 748 C C . PHE A 1 104 ? -3.592 -15.692 13.861 1.00 86.68 104 PHE A C 1
ATOM 749 O O . PHE A 1 104 ? -4.682 -16.094 13.457 1.00 89.97 104 PHE A O 1
ATOM 757 N N . HIS A 1 105 ? -2.661 -16.502 14.351 1.00 89.76 105 HIS A N 1
ATOM 758 C CA . HIS A 1 105 ? -2.903 -17.930 14.504 1.00 97.56 105 HIS A CA 1
ATOM 759 C C . HIS A 1 105 ? -3.321 -18.236 15.935 1.00 99.69 105 HIS A C 1
ATOM 760 O O . HIS A 1 105 ? -3.811 -19.325 16.236 1.00 95.30 105 HIS A O 1
ATOM 767 N N . VAL A 1 106 ? -3.117 -17.264 16.816 1.00 106.52 106 VAL A N 1
ATOM 768 C CA . VAL A 1 106 ? -3.555 -17.381 18.198 1.00 110.63 106 VAL A CA 1
ATOM 769 C C . VAL A 1 106 ? -4.290 -16.115 18.624 1.00 108.93 106 VAL A C 1
ATOM 770 O O . VAL A 1 106 ? -3.951 -15.012 18.191 1.00 111.31 106 VAL A O 1
ATOM 774 N N . GLY A 1 107 ? -5.307 -16.280 19.463 1.00 104.77 107 GLY A N 1
ATOM 775 C CA . GLY A 1 107 ? -6.085 -15.154 19.941 1.00 98.06 107 GLY A CA 1
ATOM 776 C C . GLY A 1 107 ? -5.429 -14.502 21.140 1.00 92.62 107 GLY A C 1
ATOM 777 O O . GLY A 1 107 ? -5.858 -13.442 21.598 1.00 90.79 107 GLY A O 1
ATOM 778 N N . ASP A 1 108 ? -4.378 -15.140 21.644 1.00 85.52 108 ASP A N 1
ATOM 779 C CA . ASP A 1 108 ? -3.678 -14.652 22.825 1.00 74.67 108 ASP A CA 1
ATOM 780 C C . ASP A 1 108 ? -2.288 -15.265 22.959 1.00 65.67 108 ASP A C 1
ATOM 781 O O . ASP A 1 108 ? -1.972 -16.268 22.319 1.00 67.08 108 ASP A O 1
ATOM 786 N N . LEU A 1 109 ? -1.460 -14.647 23.795 1.00 66.13 109 LEU A N 1
ATOM 787 C CA . LEU A 1 109 ? -0.140 -15.177 24.112 1.00 53.47 109 LEU A CA 1
ATOM 788 C C . LEU A 1 109 ? 0.295 -14.717 25.496 1.00 59.34 109 LEU A C 1
ATOM 789 O O . LEU A 1 109 ? 0.257 -13.526 25.801 1.00 59.98 109 LEU A O 1
ATOM 794 N N . GLU A 1 110 ? 0.702 -15.665 26.334 1.00 53.47 110 GLU A N 1
ATOM 795 C CA . GLU A 1 110 ? 1.180 -15.337 27.669 1.00 51.46 110 GLU A CA 1
ATOM 796 C C . GLU A 1 110 ? 2.702 -15.334 27.709 1.00 55.99 110 GLU A C 1
ATOM 797 O O . GLU A 1 110 ? 3.348 -16.304 27.307 1.00 46.01 110 GLU A O 1
ATOM 803 N N . VAL A 1 111 ? 3.268 -14.234 28.193 1.00 54.79 111 VAL A N 1
ATOM 804 C CA . VAL A 1 111 ? 4.712 -14.105 28.320 1.00 48.82 111 VAL A CA 1
ATOM 805 C C . VAL A 1 111 ? 5.110 -14.039 29.789 1.00 47.84 111 VAL A C 1
ATOM 806 O O . VAL A 1 111 ? 4.822 -13.057 30.475 1.00 46.59 111 VAL A O 1
ATOM 810 N N . LYS A 1 112 ? 5.768 -15.087 30.270 1.00 43.90 112 LYS A N 1
ATOM 811 C CA . LYS A 1 112 ? 6.211 -15.130 31.657 1.00 37.64 112 LYS A CA 1
ATOM 812 C C . LYS A 1 112 ? 7.569 -14.454 31.818 1.00 40.54 112 LYS A C 1
ATOM 813 O O . LYS A 1 112 ? 8.583 -14.940 31.316 1.00 43.66 112 LYS A O 1
ATOM 819 N N . ILE A 1 113 ? 7.573 -13.327 32.522 1.00 35.08 113 ILE A N 1
ATOM 820 C CA . ILE A 1 113 ? 8.783 -12.540 32.732 1.00 37.56 113 ILE A CA 1
ATOM 821 C C . ILE A 1 113 ? 9.061 -12.342 34.219 1.00 39.53 113 ILE A C 1
ATOM 822 O O . ILE A 1 113 ? 8.195 -11.888 34.962 1.00 40.02 113 ILE A O 1
ATOM 827 N N . ASN A 1 114 ? 10.273 -12.679 34.646 1.00 41.31 114 ASN A N 1
ATOM 828 C CA . ASN A 1 114 ? 10.671 -12.513 36.039 1.00 37.93 114 ASN A CA 1
ATOM 829 C C . ASN A 1 114 ? 11.059 -11.067 36.333 1.00 31.71 114 ASN A C 1
ATOM 830 O O . ASN A 1 114 ? 11.533 -10.356 35.451 1.00 36.97 114 ASN A O 1
ATOM 835 N N . GLU A 1 115 ? 10.856 -10.641 37.577 1.00 29.65 115 GLU A N 1
ATOM 836 C CA . GLU A 1 115 ? 11.206 -9.287 38.003 1.00 44.89 115 GLU A CA 1
ATOM 837 C C . GLU A 1 115 ? 12.686 -8.986 37.827 1.00 37.96 115 GLU A C 1
ATOM 838 O O . GLU A 1 115 ? 13.073 -7.848 37.565 1.00 35.98 115 GLU A O 1
ATOM 844 N N . ILE A 1 116 ? 13.511 -10.014 37.987 1.00 30.29 116 ILE A N 1
ATOM 845 C CA . ILE A 1 116 ? 14.957 -9.850 37.984 1.00 31.17 116 ILE A CA 1
ATOM 846 C C . ILE A 1 116 ? 15.475 -9.482 36.593 1.00 55.20 116 ILE A C 1
ATOM 847 O O . ILE A 1 116 ? 16.631 -9.085 36.436 1.00 61.57 116 ILE A O 1
ATOM 852 N N . ALA A 1 117 ? 14.609 -9.607 35.590 1.00 53.81 117 ALA A N 1
ATOM 853 C CA . ALA A 1 117 ? 14.969 -9.296 34.212 1.00 42.82 117 ALA A CA 1
ATOM 854 C C . ALA A 1 117 ? 15.321 -7.824 34.045 1.00 39.66 117 ALA A C 1
ATOM 855 O O . ALA A 1 117 ? 14.517 -6.943 34.347 1.00 42.47 117 ALA A O 1
ATOM 857 N N . ALA A 1 118 ? 16.531 -7.570 33.561 1.00 36.05 118 ALA A N 1
ATOM 858 C CA . ALA A 1 118 ? 16.997 -6.211 33.326 1.00 37.06 118 ALA A CA 1
ATOM 859 C C . ALA A 1 118 ? 16.562 -5.732 31.947 1.00 46.28 118 ALA A C 1
ATOM 860 O O . ALA A 1 118 ? 16.386 -6.543 31.037 1.00 44.19 118 ALA A O 1
ATOM 862 N N . PRO A 1 119 ? 16.374 -4.410 31.793 1.00 49.00 119 PRO A N 1
ATOM 863 C CA . PRO A 1 119 ? 16.039 -3.810 30.497 1.00 47.26 119 PRO A CA 1
ATOM 864 C C . PRO A 1 119 ? 17.005 -4.237 29.396 1.00 56.28 119 PRO A C 1
ATOM 865 O O . PRO A 1 119 ? 18.207 -4.339 29.638 1.00 55.96 119 PRO A O 1
ATOM 869 N N . GLY A 1 120 ? 16.475 -4.489 28.204 1.00 59.53 120 GLY A N 1
ATOM 870 C CA . GLY A 1 120 ? 17.276 -4.987 27.102 1.00 45.48 120 GLY A CA 1
ATOM 871 C C . GLY A 1 120 ? 16.811 -6.367 26.681 1.00 45.12 120 GLY A C 1
ATOM 872 O O . GLY A 1 120 ? 17.149 -6.848 25.601 1.00 73.93 120 GLY A O 1
ATOM 873 N N . ALA A 1 121 ? 16.029 -7.005 27.546 1.00 50.55 121 ALA A N 1
ATOM 874 C CA . ALA A 1 121 ? 15.474 -8.321 27.257 1.00 51.24 121 ALA A CA 1
ATOM 875 C C . ALA A 1 121 ? 14.389 -8.218 26.193 1.00 43.63 121 ALA A C 1
ATOM 876 O O . ALA A 1 121 ? 13.784 -7.162 26.014 1.00 43.71 121 ALA A O 1
ATOM 878 N N . ARG A 1 122 ? 14.145 -9.319 25.490 1.00 44.57 122 ARG A N 1
ATOM 879 C CA . ARG A 1 122 ? 13.188 -9.317 24.391 1.00 48.16 122 ARG A CA 1
ATOM 880 C C . ARG A 1 122 ? 12.463 -10.653 24.256 1.00 47.62 122 ARG A C 1
ATOM 881 O O . ARG A 1 122 ? 13.078 -11.717 24.330 1.00 46.39 122 ARG A O 1
ATOM 889 N N . TYR A 1 123 ? 11.150 -10.585 24.053 1.00 45.96 123 TYR A N 1
ATOM 890 C CA . TYR A 1 123 ? 10.316 -11.781 23.994 1.00 46.27 123 TYR A CA 1
ATOM 891 C C . TYR A 1 123 ? 9.416 -11.763 22.762 1.00 55.36 123 TYR A C 1
ATOM 892 O O . TYR A 1 123 ? 8.735 -10.774 22.506 1.00 54.52 123 TYR A O 1
ATOM 901 N N . PRO A 1 124 ? 9.399 -12.871 22.006 1.00 50.31 124 PRO A N 1
ATOM 902 C CA . PRO A 1 124 ? 8.702 -12.965 20.715 1.00 52.92 124 PRO A CA 1
ATOM 903 C C . PRO A 1 124 ? 7.189 -12.748 20.795 1.00 64.57 124 PRO A C 1
ATOM 904 O O . PRO A 1 124 ? 6.542 -13.180 21.749 1.00 61.42 124 PRO A O 1
ATOM 908 N N . LEU A 1 125 ? 6.643 -12.079 19.782 1.00 54.87 125 LEU A N 1
ATOM 909 C CA . LEU A 1 125 ? 5.208 -11.830 19.682 1.00 55.58 125 LEU A CA 1
ATOM 910 C C . LEU A 1 125 ? 4.624 -12.581 18.487 1.00 58.80 125 LEU A C 1
ATOM 911 O O . LEU A 1 125 ? 5.352 -12.915 17.552 1.00 65.68 125 LEU A O 1
ATOM 916 N N . PRO A 1 126 ? 3.308 -12.855 18.512 1.00 59.75 126 PRO A N 1
ATOM 917 C CA . PRO A 1 126 ? 2.685 -13.590 17.406 1.00 63.14 126 PRO A CA 1
ATOM 918 C C . PRO A 1 126 ? 2.680 -12.801 16.101 1.00 72.05 126 PRO A C 1
ATOM 919 O O . PRO A 1 126 ? 2.832 -11.579 16.108 1.00 73.31 126 PRO A O 1
ATOM 923 N N . GLU A 1 127 ? 2.508 -13.504 14.989 1.00 73.81 127 GLU A N 1
ATOM 924 C CA . GLU A 1 127 ? 2.433 -12.857 13.688 1.00 71.96 127 GLU A CA 1
ATOM 925 C C . GLU A 1 127 ? 1.120 -13.196 12.996 1.00 75.18 127 GLU A C 1
ATOM 926 O O . GLU A 1 127 ? 0.597 -14.303 13.139 1.00 76.09 127 GLU A O 1
ATOM 932 N N . ALA A 1 128 ? 0.585 -12.233 12.254 1.00 83.54 128 ALA A N 1
ATOM 933 C CA . ALA A 1 128 ? -0.643 -12.440 11.500 1.00 80.73 128 ALA A CA 1
ATOM 934 C C . ALA A 1 128 ? -0.329 -12.645 10.024 1.00 84.63 128 ALA A C 1
ATOM 935 O O . ALA A 1 128 ? 0.446 -11.890 9.437 1.00 86.53 128 ALA A O 1
ATOM 937 N N . VAL A 1 129 ? -0.926 -13.673 9.430 1.00 87.72 129 VAL A N 1
ATOM 938 C CA . VAL A 1 129 ? -0.712 -13.967 8.019 1.00 103.69 129 VAL A CA 1
ATOM 939 C C . VAL A 1 129 ? -1.651 -13.161 7.130 1.00 103.46 129 VAL A C 1
ATOM 940 O O . VAL A 1 129 ? -2.827 -12.984 7.447 1.00 103.85 129 VAL A O 1
ATOM 944 N N . ASP A 1 130 ? -1.119 -12.674 6.014 1.00 112.30 130 ASP A N 1
ATOM 945 C CA . ASP A 1 130 ? -1.908 -11.912 5.054 1.00 120.75 130 ASP A CA 1
ATOM 946 C C . ASP A 1 130 ? -2.084 -12.685 3.750 1.00 118.41 130 ASP A C 1
ATOM 947 O O . ASP A 1 130 ? -1.166 -12.747 2.933 1.00 114.98 130 ASP A O 1
ATOM 952 N N . PRO A 1 131 ? -3.269 -13.287 3.559 1.00 116.70 131 PRO A N 1
ATOM 953 C CA . PRO A 1 131 ? -3.579 -14.045 2.341 1.00 122.32 131 PRO A CA 1
ATOM 954 C C . PRO A 1 131 ? -3.393 -13.200 1.086 1.00 122.11 131 PRO A C 1
ATOM 955 O O . PRO A 1 131 ? -2.873 -13.689 0.083 1.00 121.24 131 PRO A O 1
ATOM 959 N N . ASP A 1 132 ? -3.809 -11.940 1.152 1.00 120.20 132 ASP A N 1
ATOM 960 C CA . ASP A 1 132 ? -3.596 -11.005 0.057 1.00 120.97 132 ASP A CA 1
ATOM 961 C C . ASP A 1 132 ? -2.165 -10.483 0.105 1.00 142.85 132 ASP A C 1
ATOM 962 O O . ASP A 1 132 ? -1.546 -10.450 1.168 1.00 143.72 132 ASP A O 1
ATOM 967 N N . VAL A 1 133 ? -1.638 -10.083 -1.048 1.00 138.41 133 VAL A N 1
ATOM 968 C CA . VAL A 1 133 ? -0.271 -9.579 -1.125 1.00 139.18 133 VAL A CA 1
ATOM 969 C C . VAL A 1 133 ? -0.245 -8.191 -1.760 1.00 139.04 133 VAL A C 1
ATOM 970 O O . VAL A 1 133 ? -0.995 -7.913 -2.696 1.00 150.38 133 VAL A O 1
ATOM 974 N N . GLY A 1 134 ? 0.617 -7.323 -1.242 1.00 138.19 134 GLY A N 1
ATOM 975 C CA . GLY A 1 134 ? 0.744 -5.972 -1.754 1.00 121.60 134 GLY A CA 1
ATOM 976 C C . GLY A 1 134 ? 0.318 -4.950 -0.721 1.00 122.35 134 GLY A C 1
ATOM 977 O O . GLY A 1 134 ? 0.645 -5.076 0.458 1.00 113.70 134 GLY A O 1
ATOM 978 N N . ILE A 1 135 ? -0.414 -3.933 -1.163 1.00 127.31 135 ILE A N 1
ATOM 979 C CA . ILE A 1 135 ? -0.948 -2.935 -0.246 1.00 127.24 135 ILE A CA 1
ATOM 980 C C . ILE A 1 135 ? -2.044 -3.572 0.605 1.00 125.33 135 ILE A C 1
ATOM 981 O O . ILE A 1 135 ? -2.264 -3.179 1.751 1.00 113.22 135 ILE A O 1
ATOM 986 N N . ASN A 1 136 ? -2.707 -4.582 0.047 1.00 127.42 136 ASN A N 1
ATOM 987 C CA . ASN A 1 136 ? -3.763 -5.295 0.753 1.00 118.18 136 ASN A CA 1
ATOM 988 C C . ASN A 1 136 ? -3.206 -6.437 1.594 1.00 125.81 136 ASN A C 1
ATOM 989 O O . ASN A 1 136 ? -3.916 -7.388 1.914 1.00 126.43 136 ASN A O 1
ATOM 994 N N . SER A 1 137 ? -1.929 -6.335 1.943 1.00 121.58 137 SER A N 1
ATOM 995 C CA . SER A 1 137 ? -1.282 -7.312 2.811 1.00 119.34 137 SER A CA 1
ATOM 996 C C . SER A 1 137 ? -0.981 -6.679 4.162 1.00 109.35 137 SER A C 1
ATOM 997 O O . SER A 1 137 ? -1.280 -5.507 4.378 1.00 108.91 137 SER A O 1
ATOM 1000 N N . LEU A 1 138 ? -0.386 -7.453 5.066 1.00 107.94 138 LEU A N 1
ATOM 1001 C CA . LEU A 1 138 ? -0.031 -6.948 6.390 1.00 109.64 138 LEU A CA 1
ATOM 1002 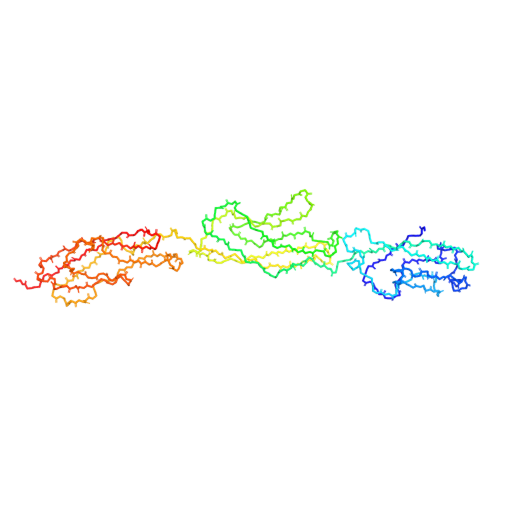C C . LEU A 1 138 ? 0.891 -5.742 6.270 1.00 107.73 138 LEU A C 1
ATOM 1003 O O . LEU A 1 138 ? 1.935 -5.808 5.619 1.00 105.03 138 LEU A O 1
ATOM 1005 N N . GLN A 1 139 ? 0.495 -4.638 6.895 1.00 108.38 139 GLN A N 1
ATOM 1006 C CA . GLN A 1 139 ? 1.216 -3.383 6.738 1.00 104.27 139 GLN A CA 1
ATOM 1007 C C . GLN A 1 139 ? 1.878 -2.908 8.025 1.00 95.82 139 GLN A C 1
ATOM 1008 O O . GLN A 1 139 ? 2.998 -2.398 7.989 1.00 87.86 139 GLN A O 1
ATOM 1014 N N . SER A 1 140 ? 1.203 -3.065 9.160 1.00 91.60 140 SER A N 1
ATOM 1015 C CA . SER A 1 140 ? 1.770 -2.539 10.402 1.00 85.47 140 SER A CA 1
ATOM 1016 C C . SER A 1 140 ? 1.438 -3.334 11.661 1.00 85.56 140 SER A C 1
ATOM 1017 O O . SER A 1 140 ? 0.495 -4.123 11.692 1.00 78.38 140 SER A O 1
ATOM 1020 N N . TYR A 1 141 ? 2.241 -3.108 12.698 1.00 84.84 141 TYR A N 1
ATOM 1021 C CA . TYR A 1 141 ? 1.970 -3.620 14.036 1.00 71.07 141 TYR A CA 1
ATOM 1022 C C . TYR A 1 141 ? 1.883 -2.464 15.028 1.00 69.26 141 TYR A C 1
ATOM 1023 O O . TYR A 1 141 ? 2.830 -1.691 15.178 1.00 68.69 141 TYR A O 1
ATOM 1032 N N . GLN A 1 142 ? 0.740 -2.343 15.694 1.00 68.68 142 GLN A N 1
ATOM 1033 C CA . GLN A 1 142 ? 0.554 -1.335 16.730 1.00 67.65 142 GLN A CA 1
ATOM 1034 C C . GLN A 1 142 ? 0.464 -2.003 18.097 1.00 65.70 142 GLN A C 1
ATOM 1035 O O . GLN A 1 142 ? -0.157 -3.055 18.242 1.00 65.94 142 GLN A O 1
ATOM 1041 N N . LEU A 1 143 ? 1.086 -1.390 19.099 1.00 61.17 143 LEU A N 1
ATOM 1042 C CA . LEU A 1 143 ? 1.047 -1.926 20.453 1.00 63.81 143 LEU A CA 1
ATOM 1043 C C . LEU A 1 143 ? 0.465 -0.908 21.426 1.00 69.97 143 LEU A C 1
ATOM 1044 O O . LEU A 1 143 ? 0.852 0.261 21.417 1.00 71.61 143 LEU A O 1
ATOM 1049 N N . SER A 1 144 ? -0.467 -1.362 22.260 1.00 67.05 144 SER A N 1
ATOM 1050 C CA . SER A 1 144 ? -1.121 -0.500 23.240 1.00 55.67 144 SER A CA 1
ATOM 1051 C C . SER A 1 144 ? -0.096 0.127 24.181 1.00 61.69 144 SER A C 1
ATOM 1052 O O . SER A 1 144 ? 0.878 -0.522 24.560 1.00 63.40 144 SER A O 1
ATOM 1055 N N . PRO A 1 145 ? -0.314 1.398 24.555 1.00 63.00 145 PRO A N 1
ATOM 1056 C CA . PRO A 1 145 ? 0.654 2.156 25.354 1.00 62.48 145 PRO A CA 1
ATOM 1057 C C . PRO A 1 145 ? 0.892 1.563 26.739 1.00 63.70 145 PRO A C 1
ATOM 1058 O O . PRO A 1 145 ? -0.046 1.393 27.518 1.00 66.19 145 PRO A O 1
ATOM 1062 N N . ASN A 1 146 ? 2.149 1.244 27.029 1.00 63.46 146 ASN A N 1
ATOM 1063 C CA . ASN A 1 146 ? 2.540 0.772 28.348 1.00 61.63 146 ASN A CA 1
ATOM 1064 C C . ASN A 1 146 ? 3.707 1.603 28.871 1.00 58.54 146 ASN A C 1
ATOM 1065 O O . ASN A 1 146 ? 4.141 2.556 28.223 1.00 60.58 146 ASN A O 1
ATOM 1070 N N . ARG A 1 147 ? 4.214 1.236 30.042 1.00 53.78 147 ARG A N 1
ATOM 1071 C CA . ARG A 1 147 ? 5.285 1.981 30.685 1.00 55.16 147 ARG A CA 1
ATOM 1072 C C . ARG A 1 147 ? 6.586 1.182 30.706 1.00 50.58 147 ARG A C 1
ATOM 1073 O O . ARG A 1 147 ? 7.676 1.755 30.691 1.00 52.47 147 ARG A O 1
ATOM 1081 N N . HIS A 1 148 ? 6.470 -0.142 30.728 1.00 39.63 148 HIS A N 1
ATOM 1082 C CA . HIS A 1 148 ? 7.637 -1.003 30.896 1.00 38.54 148 HIS A CA 1
ATOM 1083 C C . HIS A 1 148 ? 8.181 -1.569 29.585 1.00 45.78 148 HIS A C 1
ATOM 1084 O O . HIS A 1 148 ? 9.292 -2.099 29.552 1.00 43.03 148 HIS A O 1
ATOM 1091 N N . PHE A 1 149 ? 7.412 -1.456 28.506 1.00 53.49 149 PHE A N 1
ATOM 1092 C CA . PHE A 1 149 ? 7.751 -2.163 27.273 1.00 50.16 149 PHE A CA 1
ATOM 1093 C C . PHE A 1 149 ? 7.827 -1.279 26.029 1.00 50.86 149 PHE A C 1
ATOM 1094 O O . PHE A 1 149 ? 7.537 -0.084 26.079 1.00 57.35 149 PHE A O 1
ATOM 1102 N N . SER A 1 150 ? 8.231 -1.888 24.915 1.00 46.48 150 SER A N 1
ATOM 1103 C CA . SER A 1 150 ? 8.238 -1.231 23.609 1.00 49.24 150 SER A CA 1
ATOM 1104 C C . SER A 1 150 ? 8.180 -2.270 22.490 1.00 70.61 150 SER A C 1
ATOM 1105 O O . SER A 1 150 ? 8.822 -3.318 22.570 1.00 72.55 150 SER A O 1
ATOM 1108 N N . LEU A 1 151 ? 7.411 -1.972 21.448 1.00 52.79 151 LEU A N 1
ATOM 1109 C CA . LEU A 1 151 ? 7.262 -2.881 20.316 1.00 54.47 151 LEU A CA 1
ATOM 1110 C C . LEU A 1 151 ? 8.393 -2.719 19.305 1.00 56.56 151 LEU A C 1
ATOM 1111 O O . LEU A 1 151 ? 8.436 -1.739 18.564 1.00 58.84 151 LEU A O 1
ATOM 1116 N N . HIS A 1 152 ? 9.305 -3.685 19.276 1.00 56.06 152 HIS A N 1
ATOM 1117 C CA . HIS A 1 152 ? 10.411 -3.659 18.324 1.00 63.62 152 HIS A CA 1
ATOM 1118 C C . HIS A 1 152 ? 10.100 -4.481 17.081 1.00 69.81 152 HIS A C 1
ATOM 1119 O O . HIS A 1 152 ? 9.951 -5.700 17.152 1.00 74.71 152 HIS A O 1
ATOM 1126 N N . LEU A 1 153 ? 10.008 -3.807 15.940 1.00 66.90 153 LEU A N 1
ATOM 1127 C CA . LEU A 1 153 ? 9.736 -4.479 14.678 1.00 66.26 153 LEU A CA 1
ATOM 1128 C C . LEU A 1 153 ? 11.034 -4.930 14.015 1.00 81.24 153 LEU A C 1
ATOM 1129 O O . LEU A 1 153 ? 11.582 -4.231 13.162 1.00 70.56 153 LEU A O 1
ATOM 1134 N N . GLN A 1 154 ? 11.522 -6.101 14.414 1.00 78.51 154 GLN A N 1
ATOM 1135 C CA . GLN A 1 154 ? 12.781 -6.627 13.894 1.00 81.00 154 GLN A CA 1
ATOM 1136 C C . GLN A 1 154 ? 12.659 -6.991 12.417 1.00 79.96 154 GLN A C 1
ATOM 1137 O O . GLN A 1 154 ? 11.631 -7.502 11.978 1.00 75.40 154 GLN A O 1
ATOM 1143 N N . THR A 1 155 ? 13.710 -6.714 11.652 1.00 87.19 155 THR A N 1
ATOM 1144 C CA . THR A 1 155 ? 13.737 -7.061 10.235 1.00 93.57 155 THR A CA 1
ATOM 1145 C C . THR A 1 155 ? 15.148 -7.413 9.783 1.00 97.08 155 THR A C 1
ATOM 1146 O O . THR A 1 155 ? 16.042 -6.569 9.796 1.00 96.17 155 THR A O 1
ATOM 1150 N N . GLY A 1 156 ? 15.341 -8.666 9.386 1.00 105.00 156 GLY A N 1
ATOM 1151 C CA . GLY A 1 156 ? 16.625 -9.110 8.880 1.00 117.66 156 GLY A CA 1
ATOM 1152 C C . GLY A 1 156 ? 16.658 -9.097 7.364 1.00 126.26 156 GLY A C 1
ATOM 1153 O O . GLY A 1 156 ? 15.809 -8.478 6.721 1.00 130.39 156 GLY A O 1
ATOM 1154 N N . ASP A 1 157 ? 17.640 -9.784 6.790 1.00 132.07 157 ASP A N 1
ATOM 1155 C CA . ASP A 1 157 ? 17.754 -9.889 5.341 1.00 138.47 157 ASP A CA 1
ATOM 1156 C C . ASP A 1 157 ? 16.786 -10.935 4.799 1.00 139.91 157 ASP A C 1
ATOM 1157 O O . ASP A 1 157 ? 16.679 -11.127 3.587 1.00 145.78 157 ASP A O 1
ATOM 1159 N N . ASP A 1 158 ? 16.085 -11.608 5.707 1.00 138.40 158 ASP A N 1
ATOM 1160 C CA . ASP A 1 158 ? 15.108 -12.626 5.338 1.00 135.97 158 ASP A CA 1
ATOM 1161 C C . ASP A 1 158 ? 13.957 -12.011 4.548 1.00 136.76 158 ASP A C 1
ATOM 1162 O O . ASP A 1 158 ? 13.447 -12.615 3.604 1.00 138.83 158 ASP A O 1
ATOM 1167 N N . GLY A 1 159 ? 13.552 -10.807 4.941 1.00 134.30 159 GLY A N 1
ATOM 1168 C CA . GLY A 1 159 ? 12.529 -10.075 4.216 1.00 134.93 159 GLY A CA 1
ATOM 1169 C C . GLY A 1 159 ? 11.263 -9.811 5.009 1.00 130.18 159 GLY A C 1
ATOM 1170 O O . GLY A 1 159 ? 10.606 -8.788 4.815 1.00 131.00 159 GLY A O 1
ATOM 1171 N N . THR A 1 160 ? 10.916 -10.730 5.904 1.00 123.87 160 THR A N 1
ATOM 1172 C CA . THR A 1 160 ? 9.664 -10.628 6.645 1.00 113.60 160 THR A CA 1
ATOM 1173 C C . THR A 1 160 ? 9.828 -9.862 7.956 1.00 100.90 160 THR A C 1
ATOM 1174 O O . THR A 1 160 ? 10.914 -9.378 8.275 1.00 96.48 160 THR A O 1
ATOM 1178 N N . ILE A 1 161 ? 8.739 -9.758 8.711 1.00 96.84 161 ILE A N 1
ATOM 1179 C CA . ILE A 1 161 ? 8.731 -8.980 9.945 1.00 97.33 161 ILE A CA 1
ATOM 1180 C C . ILE A 1 161 ? 8.775 -9.879 11.181 1.00 96.14 161 ILE A C 1
ATOM 1181 O O . ILE A 1 161 ? 8.194 -10.966 11.199 1.00 100.16 161 ILE A O 1
ATOM 1186 N N . ASN A 1 162 ? 9.488 -9.422 12.205 1.00 87.51 162 ASN A N 1
ATOM 1187 C CA . ASN A 1 162 ? 9.579 -10.139 13.469 1.00 86.93 162 ASN A CA 1
ATOM 1188 C C . ASN A 1 162 ? 9.271 -9.220 14.646 1.00 80.05 162 ASN A C 1
ATOM 1189 O O . ASN A 1 162 ? 10.167 -8.570 15.186 1.00 76.39 162 ASN A O 1
ATOM 1194 N N . PRO A 1 163 ? 7.991 -9.152 15.038 1.00 75.24 163 PRO A N 1
ATOM 1195 C CA . PRO A 1 163 ? 7.585 -8.313 16.167 1.00 74.52 163 PRO A CA 1
ATOM 1196 C C . PRO A 1 163 ? 8.041 -8.900 17.500 1.00 74.93 163 PRO A C 1
ATOM 1197 O O . PRO A 1 163 ? 7.541 -9.942 17.919 1.00 80.28 163 PRO A O 1
ATOM 1201 N N . GLU A 1 164 ? 8.995 -8.244 18.151 1.00 68.58 164 GLU A N 1
ATOM 1202 C CA . GLU A 1 164 ? 9.455 -8.697 19.455 1.00 62.25 164 GLU A CA 1
ATOM 1203 C C . GLU A 1 164 ? 9.263 -7.603 20.501 1.00 65.82 164 GLU A C 1
ATOM 1204 O O . GLU A 1 164 ? 9.458 -6.419 20.227 1.00 69.32 164 GLU A O 1
ATOM 1210 N N . LEU A 1 165 ? 8.865 -8.016 21.698 1.00 56.14 165 LEU A N 1
ATOM 1211 C CA . LEU A 1 165 ? 8.594 -7.098 22.793 1.00 47.90 165 LEU A CA 1
ATOM 1212 C C . LEU A 1 165 ? 9.853 -6.840 23.610 1.00 49.05 165 LEU A C 1
ATOM 1213 O O . LEU A 1 165 ? 10.456 -7.771 24.139 1.00 48.43 165 LEU A O 1
ATOM 1218 N N . VAL A 1 166 ? 10.245 -5.575 23.715 1.00 50.24 166 VAL A N 1
ATOM 1219 C CA . VAL A 1 166 ? 11.456 -5.215 24.441 1.00 45.86 166 VAL A CA 1
ATOM 1220 C C . VAL A 1 166 ? 11.143 -4.568 25.787 1.00 48.92 166 VAL A C 1
ATOM 1221 O O . VAL A 1 166 ? 10.354 -3.627 25.868 1.00 46.07 166 VAL A O 1
ATOM 1225 N N . LEU A 1 167 ? 11.766 -5.089 26.839 1.00 50.11 167 LEU A N 1
ATOM 1226 C CA . LEU A 1 167 ? 11.650 -4.520 28.175 1.00 40.42 167 LEU A CA 1
ATOM 1227 C C . LEU A 1 167 ? 12.676 -3.406 28.359 1.00 41.18 167 LEU A C 1
ATOM 1228 O O . LEU A 1 167 ? 13.850 -3.581 28.037 1.00 42.17 167 LEU A O 1
ATOM 1233 N N . GLU A 1 168 ? 12.236 -2.262 28.873 1.00 41.04 168 GLU A N 1
ATOM 1234 C CA . GLU A 1 168 ? 13.133 -1.126 29.064 1.00 48.66 168 GLU A CA 1
ATOM 1235 C C . GLU A 1 168 ? 12.981 -0.491 30.442 1.00 49.05 168 GLU A C 1
ATOM 1236 O O . GLU A 1 168 ? 13.790 0.347 30.839 1.00 41.70 168 GLU A O 1
ATOM 1242 N N . ARG A 1 169 ? 11.936 -0.887 31.162 1.00 53.03 169 ARG A N 1
ATOM 1243 C CA . ARG A 1 169 ? 11.762 -0.479 32.551 1.00 37.86 169 ARG A CA 1
ATOM 1244 C C . ARG A 1 169 ? 11.423 -1.692 33.401 1.00 35.81 169 ARG A C 1
ATOM 1245 O O . ARG A 1 169 ? 10.444 -2.387 33.132 1.00 35.26 169 ARG A O 1
ATOM 1253 N N . THR A 1 170 ? 12.242 -1.934 34.421 1.00 34.99 170 THR A N 1
ATOM 1254 C CA . THR A 1 170 ? 12.125 -3.113 35.275 1.00 33.35 170 THR A CA 1
ATOM 1255 C C . THR A 1 170 ? 10.707 -3.346 35.785 1.00 32.27 170 THR A C 1
ATOM 1256 O O . THR A 1 170 ? 9.982 -2.400 36.092 1.00 47.29 170 THR A O 1
ATOM 1260 N N . LEU A 1 171 ? 10.317 -4.613 35.862 1.00 31.46 171 LEU A N 1
ATOM 1261 C CA . LEU A 1 171 ? 9.002 -4.980 36.374 1.00 34.43 171 LEU A CA 1
ATOM 1262 C C . LEU A 1 171 ? 9.049 -5.200 37.886 1.00 39.75 171 LEU A C 1
ATOM 1263 O O . LEU A 1 171 ? 10.127 -5.280 38.478 1.00 29.29 171 LEU A O 1
ATOM 1268 N N . ASP A 1 172 ? 7.874 -5.291 38.502 1.00 32.19 172 ASP A N 1
ATOM 1269 C CA . ASP A 1 172 ? 7.760 -5.505 39.939 1.00 28.58 172 ASP A CA 1
ATOM 1270 C C . ASP A 1 172 ? 6.367 -6.022 40.292 1.00 31.34 172 ASP A C 1
ATOM 1271 O O . ASP A 1 172 ? 5.413 -5.246 40.355 1.00 31.62 172 ASP A O 1
ATOM 1276 N N . ARG A 1 173 ? 6.249 -7.327 40.526 1.00 29.57 173 ARG A N 1
ATOM 1277 C CA . ARG A 1 173 ? 4.948 -7.927 40.820 1.00 33.68 173 ARG A CA 1
ATOM 1278 C C . ARG A 1 173 ? 4.465 -7.574 42.223 1.00 33.20 173 ARG A C 1
ATOM 1279 O O . ARG A 1 173 ? 3.297 -7.783 42.557 1.00 34.02 173 ARG A O 1
ATOM 1287 N N . GLU A 1 174 ? 5.361 -7.036 43.044 1.00 30.46 174 GLU A N 1
ATOM 1288 C CA . GLU A 1 174 ? 4.968 -6.550 44.359 1.00 34.78 174 GLU A CA 1
ATOM 1289 C C . GLU A 1 174 ? 4.106 -5.300 44.208 1.00 42.27 174 GLU A C 1
ATOM 1290 O O . GLU A 1 174 ? 3.383 -4.917 45.126 1.00 52.05 174 GLU A O 1
ATOM 1296 N N . GLU A 1 175 ? 4.187 -4.676 43.036 1.00 47.48 175 GLU A N 1
ATOM 1297 C CA . GLU A 1 175 ? 3.339 -3.537 42.697 1.00 43.61 175 GLU A CA 1
ATOM 1298 C C . GLU A 1 175 ? 2.253 -3.937 41.708 1.00 41.98 175 GLU A C 1
ATOM 1299 O O . GLU A 1 175 ? 1.074 -3.651 41.919 1.00 46.43 175 GLU A O 1
ATOM 1305 N N . GLU A 1 176 ? 2.659 -4.600 40.628 1.00 38.88 176 GLU A N 1
ATOM 1306 C CA . GLU A 1 176 ? 1.725 -5.048 39.600 1.00 37.85 176 GLU A CA 1
ATOM 1307 C C . GLU A 1 176 ? 2.133 -6.416 39.060 1.00 30.70 176 GLU A C 1
ATOM 1308 O O . GLU A 1 176 ? 3.199 -6.556 38.462 1.00 30.34 176 GLU A O 1
ATOM 1314 N N . PRO A 1 177 ? 1.280 -7.431 39.270 1.00 31.15 177 PRO A N 1
ATOM 1315 C CA . PRO A 1 177 ? 1.581 -8.824 38.923 1.00 39.07 177 PRO A CA 1
ATOM 1316 C C . PRO A 1 177 ? 1.323 -9.175 37.456 1.00 44.87 177 PRO A C 1
ATOM 1317 O O . PRO A 1 177 ? 2.089 -9.936 36.866 1.00 39.76 177 PRO A O 1
ATOM 1321 N N . THR A 1 178 ? 0.252 -8.638 36.882 1.00 49.40 178 THR A N 1
ATOM 1322 C CA . THR A 1 178 ? -0.086 -8.928 35.495 1.00 35.24 178 THR A CA 1
ATOM 1323 C C . THR A 1 178 ? -0.249 -7.650 34.686 1.00 36.03 178 THR A C 1
ATOM 1324 O O . THR A 1 178 ? -0.563 -6.594 35.232 1.00 35.90 178 THR A O 1
ATOM 1328 N N . HIS A 1 179 ? -0.033 -7.759 33.380 1.00 50.84 179 HIS A N 1
ATOM 1329 C CA . HIS A 1 179 ? -0.254 -6.648 32.465 1.00 44.58 179 HIS A CA 1
ATOM 1330 C C . HIS A 1 179 ? -0.984 -7.145 31.226 1.00 42.91 179 HIS A C 1
ATOM 1331 O O . HIS A 1 179 ? -0.797 -8.285 30.807 1.00 40.89 179 HIS A O 1
ATOM 1338 N N . HIS A 1 180 ? -1.825 -6.294 30.649 1.00 46.11 180 HIS A N 1
ATOM 1339 C CA . HIS A 1 180 ? -2.566 -6.660 29.449 1.00 48.16 180 HIS A CA 1
ATOM 1340 C C . HIS A 1 180 ? -2.294 -5.673 28.320 1.00 57.00 180 HIS A C 1
ATOM 1341 O O . HIS A 1 180 ? -2.663 -4.502 28.395 1.00 60.19 180 HIS A O 1
ATOM 1348 N N . LEU A 1 181 ? -1.643 -6.160 27.271 1.00 62.39 181 LEU A N 1
ATOM 1349 C CA . LEU A 1 181 ? -1.327 -5.342 26.109 1.00 62.92 181 LEU A CA 1
ATOM 1350 C C . LEU A 1 181 ? -2.046 -5.840 24.860 1.00 51.30 181 LEU A C 1
ATOM 1351 O O . LEU A 1 181 ? -2.371 -7.014 24.759 1.00 51.76 181 LEU A O 1
ATOM 1356 N N . VAL A 1 182 ? -2.284 -4.942 23.909 1.00 58.05 182 VAL A N 1
ATOM 1357 C CA . VAL A 1 182 ? -3.011 -5.283 22.683 1.00 56.60 182 VAL A CA 1
ATOM 1358 C C . VAL A 1 182 ? -2.110 -5.220 21.453 1.00 57.83 182 VAL A C 1
ATOM 1359 O O . VAL A 1 182 ? -1.476 -4.196 21.190 1.00 57.90 182 VAL A O 1
ATOM 1363 N N . LEU A 1 183 ? -2.049 -6.316 20.703 1.00 59.06 183 LEU A N 1
ATOM 1364 C CA . LEU A 1 183 ? -1.222 -6.363 19.499 1.00 60.77 183 LEU A CA 1
ATOM 1365 C C . LEU A 1 183 ? -2.078 -6.291 18.238 1.00 64.39 183 LEU A C 1
ATOM 1366 O O . LEU A 1 183 ? -2.720 -7.269 17.858 1.00 89.12 183 LEU A O 1
ATOM 1371 N N . THR A 1 184 ? -2.077 -5.127 17.593 1.00 66.07 184 THR A N 1
ATOM 1372 C CA . THR A 1 184 ? -2.913 -4.891 16.420 1.00 69.98 184 THR A CA 1
ATOM 1373 C C . THR A 1 184 ? -2.137 -5.042 15.113 1.00 80.95 184 THR A C 1
ATOM 1374 O O . THR A 1 184 ? -1.184 -4.308 14.856 1.00 71.81 184 THR A O 1
ATOM 1378 N N . ALA A 1 185 ? -2.546 -6.006 14.294 1.00 87.48 185 ALA A N 1
ATOM 1379 C CA . ALA A 1 185 ? -1.992 -6.153 12.954 1.00 77.23 185 ALA A CA 1
ATOM 1380 C C . ALA A 1 185 ? -2.903 -5.443 11.962 1.00 90.29 185 ALA A C 1
ATOM 1381 O O . ALA A 1 185 ? -4.088 -5.769 11.855 1.00 83.21 185 ALA A O 1
ATOM 1383 N N . SER A 1 186 ? -2.347 -4.469 11.247 1.00 91.94 186 SER A N 1
ATOM 1384 C CA . SER A 1 186 ? -3.136 -3.628 10.357 1.00 98.45 186 SER A CA 1
ATOM 1385 C C . SER A 1 186 ? -2.717 -3.731 8.891 1.00 99.51 186 SER A C 1
ATOM 1386 O O . SER A 1 186 ? -1.549 -3.985 8.566 1.00 98.87 186 SER A O 1
ATOM 1389 N N . ASP A 1 187 ? -3.700 -3.491 8.026 1.00 104.27 187 ASP A N 1
ATOM 1390 C CA . ASP A 1 187 ? -3.604 -3.670 6.584 1.00 107.86 187 ASP A CA 1
ATOM 1391 C C . ASP A 1 187 ? -4.113 -2.427 5.861 1.00 102.33 187 ASP A C 1
ATOM 1392 O O . ASP A 1 187 ? -5.155 -1.876 6.220 1.00 105.22 187 ASP A O 1
ATOM 1397 N N . GLY A 1 188 ? -3.389 -2.010 4.828 1.00 115.26 188 GLY A N 1
ATOM 1398 C CA . GLY A 1 188 ? -3.753 -0.833 4.061 1.00 121.12 188 GLY A CA 1
ATOM 1399 C C . GLY A 1 188 ? -4.797 -1.101 2.993 1.00 113.78 188 GLY A C 1
ATOM 1400 O O . GLY A 1 188 ? -4.484 -1.588 1.909 1.00 116.75 188 GLY A O 1
ATOM 1401 N N . GLY A 1 189 ? -6.046 -0.775 3.302 1.00 115.48 189 GLY A N 1
ATOM 1402 C CA . GLY A 1 189 ? -7.136 -0.941 2.361 1.00 120.12 189 GLY A CA 1
ATOM 1403 C C . GLY A 1 189 ? -8.140 0.187 2.483 1.00 122.43 189 GLY A C 1
ATOM 1404 O O . GLY A 1 189 ? -7.824 1.254 3.005 1.00 124.73 189 GLY A O 1
ATOM 1405 N N . GLU A 1 190 ? -9.355 -0.051 2.003 1.00 126.40 190 GLU A N 1
ATOM 1406 C CA . GLU A 1 190 ? -10.417 0.943 2.090 1.00 136.66 190 GLU A CA 1
ATOM 1407 C C . GLU A 1 190 ? -11.715 0.308 2.578 1.00 137.75 190 GLU A C 1
ATOM 1408 O O . GLU A 1 190 ? -12.490 -0.215 1.778 1.00 144.64 190 GLU A O 1
ATOM 1410 N N . PRO A 1 191 ? -11.957 0.350 3.899 1.00 136.61 191 PRO A N 1
ATOM 1411 C CA . PRO A 1 191 ? -11.075 0.955 4.903 1.00 133.23 191 PRO A CA 1
ATOM 1412 C C . PRO A 1 191 ? -9.908 0.047 5.278 1.00 128.63 191 PRO A C 1
ATOM 1413 O O . PRO A 1 191 ? -9.842 -1.089 4.809 1.00 130.18 191 PRO A O 1
ATOM 1417 N N . ARG A 1 192 ? -8.999 0.551 6.108 1.00 127.03 192 ARG A N 1
ATOM 1418 C CA . ARG A 1 192 ? -7.854 -0.234 6.551 1.00 125.00 192 ARG A CA 1
ATOM 1419 C C . ARG A 1 192 ? -8.289 -1.463 7.339 1.00 121.67 192 ARG A C 1
ATOM 1420 O O . ARG A 1 192 ? -8.955 -1.346 8.367 1.00 121.10 192 ARG A O 1
ATOM 1428 N N . ARG A 1 193 ? -7.911 -2.639 6.849 1.00 123.26 193 ARG A N 1
ATOM 1429 C CA . ARG A 1 193 ? -8.217 -3.887 7.540 1.00 120.33 193 ARG A CA 1
ATOM 1430 C C . ARG A 1 193 ? -7.381 -4.007 8.805 1.00 98.04 193 ARG A C 1
ATOM 1431 O O . ARG A 1 193 ? -6.397 -3.288 8.960 1.00 96.05 193 ARG A O 1
ATOM 1439 N N . SER A 1 194 ? -7.777 -4.907 9.704 1.00 95.88 194 SER A N 1
ATOM 1440 C CA . SER A 1 194 ? -6.995 -5.192 10.908 1.00 102.39 194 SER A CA 1
ATOM 1441 C C . SER A 1 194 ? -7.564 -6.332 11.743 1.00 100.32 194 SER A C 1
ATOM 1442 O O . SER A 1 194 ? -8.769 -6.584 11.744 1.00 91.84 194 SER A O 1
ATOM 1445 N N . SER A 1 195 ? -6.676 -7.013 12.459 1.00 96.72 195 SER A N 1
ATOM 1446 C CA . SER A 1 195 ? -7.075 -7.959 13.497 1.00 97.99 195 SER A CA 1
ATOM 1447 C C . SER A 1 195 ? -6.244 -7.688 14.739 1.00 99.02 195 SER A C 1
ATOM 1448 O O . SER A 1 195 ? -5.239 -6.986 14.678 1.00 92.98 195 SER A O 1
ATOM 1451 N N . THR A 1 196 ? -6.659 -8.236 15.872 1.00 103.34 196 THR A N 1
ATOM 1452 C CA . THR A 1 196 ? -5.909 -8.028 17.103 1.00 101.81 196 THR A CA 1
ATOM 1453 C C . THR A 1 196 ? -5.699 -9.325 17.880 1.00 89.80 196 THR A C 1
ATOM 1454 O O . THR A 1 196 ? -6.560 -10.210 17.886 1.00 94.23 196 THR A O 1
ATOM 1458 N N . ALA A 1 197 ? -4.558 -9.409 18.555 1.00 81.08 197 ALA A N 1
ATOM 1459 C CA . ALA A 1 197 ? -4.279 -10.506 19.468 1.00 71.23 197 ALA A CA 1
ATOM 1460 C C . ALA A 1 197 ? -3.979 -9.944 20.846 1.00 78.22 197 ALA A C 1
ATOM 1461 O O . ALA A 1 197 ? -3.505 -8.815 20.973 1.00 75.48 197 ALA A O 1
ATOM 1463 N N . LEU A 1 198 ? -4.256 -10.731 21.879 1.00 81.94 198 LEU A N 1
ATOM 1464 C CA . LEU A 1 198 ? -4.025 -10.285 23.246 1.00 57.29 198 LEU A CA 1
ATOM 1465 C C . LEU A 1 198 ? -2.668 -10.749 23.750 1.00 72.38 198 LEU A C 1
ATOM 1466 O O . LEU A 1 198 ? -2.244 -11.871 23.479 1.00 54.98 198 LEU A O 1
ATOM 1471 N N . ILE A 1 199 ? -1.986 -9.871 24.476 1.00 67.74 199 ILE A N 1
ATOM 1472 C CA . ILE A 1 199 ? -0.696 -10.200 25.066 1.00 63.19 199 ILE A CA 1
ATOM 1473 C C . ILE A 1 199 ? -0.750 -10.038 26.580 1.00 58.45 199 ILE A C 1
ATOM 1474 O O . ILE A 1 199 ? -0.828 -8.922 27.090 1.00 59.44 199 ILE A O 1
ATOM 1479 N N . GLN A 1 200 ? -0.715 -11.155 27.297 1.00 57.78 200 GLN A N 1
ATOM 1480 C CA . GLN A 1 200 ? -0.739 -11.120 28.752 1.00 52.26 200 GLN A CA 1
ATOM 1481 C C . GLN A 1 200 ? 0.659 -11.283 29.332 1.00 56.22 200 GLN A C 1
ATOM 1482 O O . GLN A 1 200 ? 1.270 -12.347 29.216 1.00 52.84 200 GLN A O 1
ATOM 1488 N N . ILE A 1 201 ? 1.161 -10.222 29.952 1.00 57.27 201 ILE A N 1
ATOM 1489 C CA . ILE A 1 201 ? 2.433 -10.280 30.656 1.00 50.29 201 ILE A CA 1
ATOM 1490 C C . ILE A 1 201 ? 2.225 -10.788 32.076 1.00 42.49 201 ILE A C 1
ATOM 1491 O O . ILE A 1 201 ? 1.609 -10.115 32.901 1.00 40.55 201 ILE 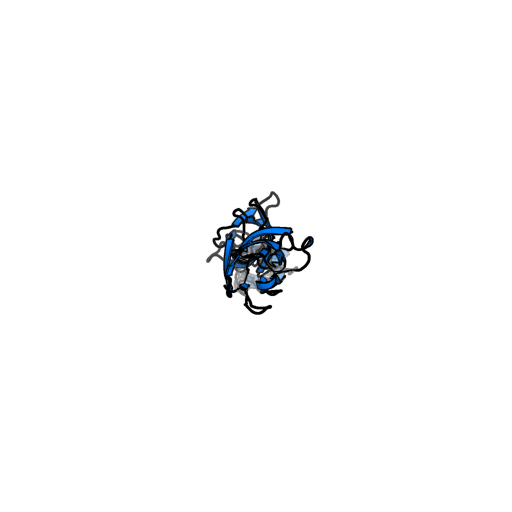A O 1
ATOM 1496 N N . THR A 1 202 ? 2.730 -11.984 32.349 1.00 36.84 202 THR A N 1
ATOM 1497 C CA . THR A 1 202 ? 2.659 -12.558 33.686 1.00 35.76 202 THR A CA 1
ATOM 1498 C C . THR A 1 202 ? 3.997 -12.398 34.393 1.00 34.10 202 THR A C 1
ATOM 1499 O O . THR A 1 202 ? 4.965 -13.081 34.064 1.00 34.26 202 THR A O 1
ATOM 1503 N N . VAL A 1 203 ? 4.050 -11.489 35.361 1.00 32.79 203 VAL A N 1
ATOM 1504 C CA . VAL A 1 203 ? 5.290 -11.216 36.076 1.00 32.95 203 VAL A CA 1
ATOM 1505 C C . VAL A 1 203 ? 5.557 -12.261 37.155 1.00 34.76 203 VAL 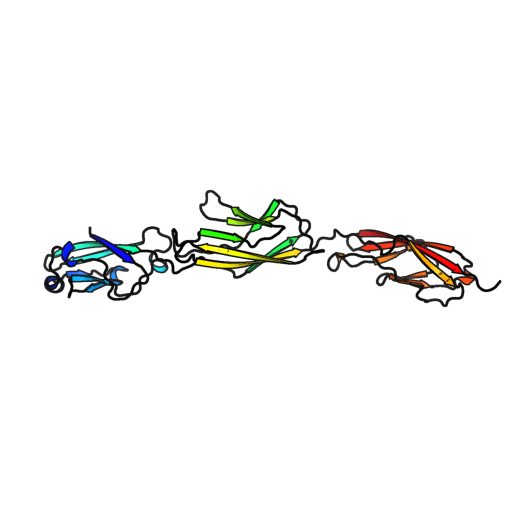A C 1
ATOM 1506 O O . VAL A 1 203 ? 4.883 -12.295 38.184 1.00 30.56 203 VAL A O 1
ATOM 1510 N N . LEU A 1 204 ? 6.544 -13.114 36.908 1.00 36.61 204 LEU A N 1
ATOM 1511 C CA . LEU A 1 204 ? 6.930 -14.132 37.873 1.00 31.06 204 LEU A CA 1
ATOM 1512 C C . LEU A 1 204 ? 7.679 -13.489 39.033 1.00 44.62 204 LEU A C 1
ATOM 1513 O O . LEU A 1 204 ? 8.193 -12.378 38.908 1.00 51.89 204 LEU A O 1
ATOM 1518 N N . ASP A 1 205 ? 7.741 -14.189 40.162 1.00 42.49 205 ASP A N 1
ATOM 1519 C CA . ASP A 1 205 ? 8.318 -13.622 41.374 1.00 28.68 205 ASP A CA 1
ATOM 1520 C C . ASP A 1 205 ? 9.792 -13.965 41.548 1.00 35.07 205 ASP A C 1
ATOM 1521 O O . ASP A 1 205 ? 10.251 -15.028 41.131 1.00 33.97 205 ASP A O 1
ATOM 1526 N N . THR A 1 206 ? 10.525 -13.041 42.160 1.00 47.62 206 THR A N 1
ATOM 1527 C CA . THR A 1 206 ? 11.866 -13.308 42.658 1.00 47.26 206 THR A CA 1
ATOM 1528 C C . THR A 1 206 ? 11.928 -12.845 44.110 1.00 46.35 206 THR A C 1
ATOM 1529 O O . THR A 1 206 ? 11.200 -11.935 44.506 1.00 37.43 206 THR A O 1
ATOM 1533 N N . ASN A 1 207 ? 12.782 -13.480 44.905 1.00 47.62 207 ASN A N 1
ATOM 1534 C CA . ASN A 1 207 ? 12.872 -13.167 46.326 1.00 39.28 207 ASN A CA 1
ATOM 1535 C C . ASN A 1 207 ? 13.808 -11.994 46.591 1.00 35.78 207 ASN A C 1
ATOM 1536 O O . ASN A 1 207 ? 14.967 -12.183 46.960 1.00 36.20 207 ASN A O 1
ATOM 1541 N N . ASP A 1 208 ? 13.296 -10.782 46.401 1.00 35.85 208 ASP A N 1
ATOM 1542 C CA . ASP A 1 208 ? 14.109 -9.581 46.550 1.00 36.55 208 ASP A CA 1
ATOM 1543 C C . ASP A 1 208 ? 13.689 -8.750 47.760 1.00 45.45 208 ASP A C 1
ATOM 1544 O O . ASP A 1 208 ? 14.409 -7.843 48.178 1.00 49.82 208 ASP A O 1
ATOM 1549 N N . ASN A 1 209 ? 12.527 -9.060 48.322 1.00 33.72 209 ASN A N 1
ATOM 1550 C CA . ASN A 1 209 ? 12.079 -8.387 49.535 1.00 38.70 209 ASN A CA 1
ATOM 1551 C C . ASN A 1 209 ? 12.480 -9.145 50.795 1.00 41.31 209 ASN A C 1
ATOM 1552 O O . ASN A 1 209 ? 11.989 -10.244 51.056 1.00 30.15 209 ASN A O 1
ATOM 1557 N N . ALA A 1 210 ? 13.379 -8.547 51.569 1.00 40.06 210 ALA A N 1
ATOM 1558 C CA . ALA A 1 210 ? 13.789 -9.108 52.849 1.00 38.20 210 ALA A CA 1
ATOM 1559 C C . ALA A 1 210 ? 12.766 -8.760 53.923 1.00 28.51 210 ALA A C 1
ATOM 1560 O O . ALA A 1 210 ? 12.133 -7.706 53.855 1.00 44.39 210 ALA A O 1
ATOM 1562 N N . PRO A 1 211 ? 12.591 -9.652 54.910 1.00 27.28 211 PRO A N 1
ATOM 1563 C CA . PRO A 1 211 ? 11.687 -9.414 56.043 1.00 36.30 211 PRO A CA 1
ATOM 1564 C C . PRO A 1 211 ? 12.005 -8.119 56.788 1.00 33.74 211 PRO A C 1
ATOM 1565 O O . PRO A 1 211 ? 13.164 -7.862 57.114 1.00 26.98 211 PRO A O 1
ATOM 1569 N N . VAL A 1 212 ? 10.978 -7.315 57.042 1.00 35.62 212 VAL A N 1
ATOM 1570 C CA . VAL A 1 212 ? 11.138 -6.038 57.731 1.00 31.92 212 VAL A CA 1
ATOM 1571 C C . VAL A 1 212 ? 10.049 -5.854 58.787 1.00 44.08 212 VAL A C 1
ATOM 1572 O O . VAL A 1 212 ? 8.861 -5.821 58.464 1.00 44.32 212 VAL A O 1
ATOM 1576 N N . PHE A 1 213 ? 10.465 -5.734 60.046 1.00 48.25 213 PHE A N 1
ATOM 1577 C CA . PHE A 1 213 ? 9.536 -5.657 61.175 1.00 41.47 213 PHE A CA 1
ATOM 1578 C C . PHE A 1 213 ? 8.651 -4.414 61.153 1.00 42.85 213 PHE A C 1
ATOM 1579 O O . PHE A 1 213 ? 8.958 -3.427 60.484 1.00 48.36 213 PHE A O 1
ATOM 1587 N N . ASP A 1 214 ? 7.552 -4.477 61.899 1.00 35.96 214 ASP A N 1
ATOM 1588 C CA . ASP A 1 214 ? 6.654 -3.340 62.055 1.00 34.51 214 ASP A CA 1
ATOM 1589 C C . ASP A 1 214 ? 7.353 -2.205 62.789 1.00 36.89 214 ASP A C 1
ATOM 1590 O O . ASP A 1 214 ? 7.146 -1.031 62.484 1.00 39.05 214 ASP A O 1
ATOM 1595 N N . GLN A 1 215 ? 8.180 -2.568 63.763 1.00 40.49 215 GLN A N 1
ATOM 1596 C CA . GLN A 1 215 ? 8.882 -1.595 64.591 1.00 41.92 215 GLN A CA 1
ATOM 1597 C C . GLN A 1 215 ? 10.325 -2.026 64.834 1.00 34.17 215 GLN A C 1
ATOM 1598 O O . GLN A 1 215 ? 10.591 -3.202 65.082 1.00 35.24 215 GLN A O 1
ATOM 1604 N N . PRO A 1 216 ? 11.265 -1.074 64.758 1.00 30.35 216 PRO A N 1
ATOM 1605 C CA . PRO A 1 216 ? 12.661 -1.361 65.101 1.00 43.72 216 PRO A CA 1
ATOM 1606 C C . PRO A 1 216 ? 12.788 -1.788 66.559 1.00 50.26 216 PRO A C 1
ATOM 1607 O O . PRO A 1 216 ? 13.590 -2.663 66.883 1.00 54.67 216 PRO A O 1
ATOM 1611 N N . VAL A 1 217 ? 11.993 -1.165 67.424 1.00 43.00 217 VAL A N 1
ATOM 1612 C CA . VAL A 1 217 ? 12.006 -1.468 68.849 1.00 38.58 217 VAL A CA 1
ATOM 1613 C C . VAL A 1 217 ? 10.590 -1.635 69.394 1.00 38.81 217 VAL A C 1
ATOM 1614 O O . VAL A 1 217 ? 9.778 -0.711 69.335 1.00 38.18 217 VAL A O 1
ATOM 1618 N N . TYR A 1 218 ? 10.300 -2.818 69.924 1.00 37.42 218 TYR A N 1
ATOM 1619 C CA . TYR A 1 218 ? 8.996 -3.095 70.514 1.00 36.21 218 TYR A CA 1
ATOM 1620 C C . TYR A 1 218 ? 9.010 -2.801 72.011 1.00 40.91 218 TYR A C 1
ATOM 1621 O O . TYR A 1 218 ? 9.962 -3.144 72.712 1.00 41.28 218 TYR A O 1
ATOM 1630 N N . ARG A 1 219 ? 7.955 -2.159 72.499 1.00 43.00 219 ARG A N 1
ATOM 1631 C CA . ARG A 1 219 ? 7.910 -1.727 73.891 1.00 29.59 219 ARG A CA 1
ATOM 1632 C C . ARG A 1 219 ? 6.620 -2.160 74.582 1.00 46.82 219 ARG A C 1
ATOM 1633 O O . ARG A 1 219 ? 5.523 -1.936 74.072 1.00 46.49 219 ARG A O 1
ATOM 1641 N N . VAL A 1 220 ? 6.763 -2.780 75.750 1.00 52.31 220 VAL A N 1
ATOM 1642 C CA . VAL A 1 220 ? 5.621 -3.296 76.496 1.00 46.98 220 VAL A CA 1
ATOM 1643 C C . VAL A 1 220 ? 5.886 -3.253 78.005 1.00 40.33 220 VAL A C 1
ATOM 1644 O O . VAL A 1 220 ? 6.970 -3.611 78.465 1.00 39.85 220 VAL A O 1
ATOM 1648 N N . LYS A 1 221 ? 4.897 -2.790 78.765 1.00 37.92 221 LYS A N 1
ATOM 1649 C CA . LYS A 1 221 ? 5.002 -2.723 80.220 1.00 44.03 221 LYS A CA 1
ATOM 1650 C C . LYS A 1 221 ? 3.972 -3.633 80.879 1.00 43.01 221 LYS A C 1
ATOM 1651 O O . LYS A 1 221 ? 2.768 -3.411 80.757 1.00 51.73 221 LYS A O 1
ATOM 1657 N N . VAL A 1 222 ? 4.445 -4.653 81.585 1.00 31.84 222 VAL A N 1
ATOM 1658 C CA . VAL A 1 222 ? 3.548 -5.646 82.159 1.00 32.09 222 VAL A CA 1
ATOM 1659 C C . VAL A 1 222 ? 3.878 -5.924 83.629 1.00 43.28 222 VAL A C 1
ATOM 1660 O O . VAL A 1 222 ? 5.038 -5.868 84.039 1.00 45.58 222 VAL A O 1
ATOM 1664 N N . LEU A 1 223 ? 2.845 -6.197 84.422 1.00 35.17 223 LEU A N 1
ATOM 1665 C CA . LEU A 1 223 ? 3.023 -6.534 85.827 1.00 38.71 223 LEU A CA 1
ATOM 1666 C C . LEU A 1 223 ? 3.693 -7.895 85.968 1.00 42.61 223 LEU A C 1
ATOM 1667 O O . LEU A 1 223 ? 3.518 -8.767 85.120 1.00 49.25 223 LEU A O 1
ATOM 1672 N N . GLU A 1 224 ? 4.453 -8.075 87.043 1.00 45.96 224 GLU A N 1
ATOM 1673 C CA . GLU A 1 224 ? 5.188 -9.317 87.263 1.00 46.94 224 GLU A CA 1
ATOM 1674 C C . GLU A 1 224 ? 4.265 -10.500 87.543 1.00 44.54 224 GLU A C 1
ATOM 1675 O O . GLU A 1 224 ? 4.566 -11.633 87.165 1.00 44.86 224 GLU A O 1
ATOM 1681 N N . ASN A 1 225 ? 3.136 -10.238 88.194 1.00 47.05 225 ASN A N 1
ATOM 1682 C CA . ASN A 1 225 ? 2.243 -11.311 88.617 1.00 52.15 225 ASN A CA 1
ATOM 1683 C C . ASN A 1 225 ? 1.243 -11.714 87.540 1.00 53.13 225 ASN A C 1
ATOM 1684 O O . ASN A 1 225 ? 0.216 -12.326 87.835 1.00 52.19 225 ASN A O 1
ATOM 1689 N N . VAL A 1 226 ? 1.547 -11.372 86.294 1.00 53.00 226 VAL A N 1
ATOM 1690 C CA . VAL A 1 226 ? 0.675 -11.726 85.184 1.00 54.62 226 VAL A CA 1
ATOM 1691 C C . VAL A 1 226 ? 0.781 -13.227 84.913 1.00 35.87 226 VAL A C 1
ATOM 1692 O O . VAL A 1 226 ? 1.864 -13.811 84.990 1.00 34.85 226 VAL A O 1
ATOM 1696 N N . ALA A 1 227 ? -0.357 -13.850 84.627 1.00 37.45 227 ALA A N 1
ATOM 1697 C CA . ALA A 1 227 ? -0.418 -15.296 84.448 1.00 38.17 227 ALA A CA 1
ATOM 1698 C C . ALA A 1 227 ? 0.435 -15.747 83.272 1.00 56.16 227 ALA A C 1
ATOM 1699 O O . ALA A 1 227 ? 0.528 -15.047 82.264 1.00 66.60 227 ALA A O 1
ATOM 1701 N N . PRO A 1 228 ? 1.077 -16.916 83.405 1.00 48.55 228 PRO A N 1
ATOM 1702 C CA . PRO A 1 228 ? 1.836 -17.497 82.292 1.00 46.64 228 PRO A CA 1
ATOM 1703 C C . PRO A 1 228 ? 0.940 -17.759 81.085 1.00 43.85 228 PRO A C 1
ATOM 1704 O O . PRO A 1 228 ? -0.218 -18.140 81.252 1.00 48.38 228 PRO A O 1
ATOM 1708 N N . GLY A 1 229 ? 1.469 -17.546 79.886 1.00 41.28 229 GLY A N 1
ATOM 1709 C CA . GLY A 1 229 ? 0.706 -17.769 78.672 1.00 44.40 229 GLY A CA 1
ATOM 1710 C C . GLY A 1 229 ? -0.049 -16.533 78.223 1.00 49.77 229 GLY A C 1
ATOM 1711 O O . GLY A 1 229 ? -0.724 -16.547 77.193 1.00 53.17 229 GLY A O 1
ATOM 1712 N N . THR A 1 230 ? 0.064 -15.460 79.001 1.00 47.86 230 THR A N 1
ATOM 1713 C CA . THR A 1 230 ? -0.578 -14.196 78.661 1.00 47.80 230 THR A CA 1
ATOM 1714 C C . THR A 1 230 ? 0.056 -13.582 77.419 1.00 42.40 230 THR A C 1
ATOM 1715 O O . THR A 1 230 ? 1.274 -13.426 77.349 1.00 29.43 230 THR A O 1
ATOM 1719 N N . LEU A 1 231 ? -0.780 -13.237 76.444 1.00 42.25 231 LEU A N 1
ATOM 1720 C CA . LEU A 1 231 ? -0.311 -12.646 75.197 1.00 41.14 231 LEU A CA 1
ATOM 1721 C C . LEU A 1 231 ? 0.290 -11.264 75.427 1.00 40.11 231 LEU A C 1
ATOM 1722 O O . LEU A 1 231 ? -0.427 -10.264 75.476 1.00 41.80 231 LEU A O 1
ATOM 1727 N N . LEU A 1 232 ? 1.609 -11.214 75.575 1.00 35.85 232 LEU A N 1
ATOM 1728 C CA . LEU A 1 232 ? 2.307 -9.950 75.773 1.00 35.08 232 LEU A CA 1
ATOM 1729 C C . LEU A 1 232 ? 2.285 -9.093 74.522 1.00 38.56 232 LEU A C 1
ATOM 1730 O O . LEU A 1 232 ? 1.926 -7.917 74.567 1.00 40.69 232 LEU A O 1
ATOM 1735 N N . LEU A 1 233 ? 2.681 -9.688 73.403 1.00 44.59 233 LEU A N 1
ATOM 1736 C CA . LEU A 1 233 ? 2.842 -8.923 72.177 1.00 40.82 233 LEU A CA 1
ATOM 1737 C C . LEU A 1 233 ? 2.497 -9.758 70.952 1.00 44.71 233 LEU A C 1
ATOM 1738 O O . LEU A 1 233 ? 2.495 -10.986 71.010 1.00 42.33 233 LEU A O 1
ATOM 1743 N N . THR A 1 234 ? 2.187 -9.085 69.849 1.00 46.80 234 THR A N 1
ATOM 1744 C CA . THR A 1 234 ? 1.991 -9.753 68.569 1.00 33.35 234 THR A CA 1
ATOM 1745 C C . THR A 1 234 ? 2.978 -9.190 67.554 1.00 27.50 234 THR A C 1
ATOM 1746 O O . THR A 1 234 ? 2.717 -8.174 66.911 1.00 28.76 234 THR A O 1
ATOM 1750 N N . VAL A 1 235 ? 4.122 -9.854 67.433 1.00 25.34 235 VAL A N 1
ATOM 1751 C CA . VAL A 1 235 ? 5.198 -9.420 66.551 1.00 29.37 235 VAL A CA 1
ATOM 1752 C C . VAL A 1 235 ? 4.873 -9.712 65.084 1.00 42.62 235 VAL A C 1
ATOM 1753 O O . VAL A 1 235 ? 4.344 -10.776 64.761 1.00 55.30 235 VAL A O 1
ATOM 1757 N N . ARG A 1 236 ? 5.185 -8.766 64.202 1.00 41.80 236 ARG A N 1
ATOM 1758 C CA . ARG A 1 236 ? 4.896 -8.925 62.780 1.00 43.00 236 ARG A CA 1
ATOM 1759 C C . ARG A 1 236 ? 5.987 -8.332 61.888 1.00 41.11 236 ARG A C 1
ATOM 1760 O O . ARG A 1 236 ? 6.511 -7.252 62.165 1.00 43.73 236 ARG A O 1
ATOM 1768 N N . ALA A 1 237 ? 6.324 -9.045 60.817 1.00 36.45 237 ALA A N 1
ATOM 1769 C CA . ALA A 1 237 ? 7.270 -8.547 59.825 1.00 36.11 237 ALA A CA 1
ATOM 1770 C C . ALA A 1 237 ? 6.659 -8.604 58.426 1.00 43.76 237 ALA A C 1
ATOM 1771 O O . ALA A 1 237 ? 5.889 -9.511 58.110 1.00 48.58 237 ALA A O 1
ATOM 1773 N N . SER A 1 238 ? 7.007 -7.631 57.591 1.00 44.57 238 SER A N 1
ATOM 1774 C CA . SER A 1 238 ? 6.425 -7.523 56.259 1.00 48.21 238 SER A CA 1
ATOM 1775 C C . SER A 1 238 ? 7.296 -8.178 55.192 1.00 48.28 238 SER A C 1
ATOM 1776 O O . SER A 1 238 ? 8.521 -8.056 55.214 1.00 49.14 238 SER A O 1
ATOM 1779 N N . ASP A 1 239 ? 6.646 -8.867 54.257 1.00 42.95 239 ASP A N 1
ATOM 1780 C CA . ASP A 1 239 ? 7.332 -9.511 53.144 1.00 33.21 239 ASP A CA 1
ATOM 1781 C C . ASP A 1 239 ? 6.348 -9.725 51.999 1.00 44.78 239 ASP A C 1
ATOM 1782 O O . ASP A 1 239 ? 5.611 -10.711 51.986 1.00 50.16 239 ASP A O 1
ATOM 1787 N N . PRO A 1 240 ? 6.334 -8.795 51.030 1.00 39.89 240 PRO A N 1
ATOM 1788 C CA . PRO A 1 240 ? 5.354 -8.766 49.939 1.00 33.15 240 PRO A CA 1
ATOM 1789 C C . PRO A 1 240 ? 5.603 -9.821 48.867 1.00 33.79 240 PRO A C 1
ATOM 1790 O O . PRO A 1 240 ? 4.802 -9.939 47.940 1.00 56.05 240 PRO A O 1
ATOM 1794 N N . ASP A 1 241 ? 6.695 -10.570 48.988 1.00 32.76 241 ASP A N 1
ATOM 1795 C CA . ASP A 1 241 ? 7.029 -11.597 48.008 1.00 33.61 241 ASP A CA 1
ATOM 1796 C C . ASP A 1 241 ? 5.953 -12.676 47.947 1.00 34.39 241 ASP A C 1
ATOM 1797 O O . ASP A 1 241 ? 5.141 -12.810 48.860 1.00 44.17 241 ASP A O 1
ATOM 1802 N N . GLU A 1 242 ? 5.955 -13.447 46.866 1.00 35.87 242 GLU A N 1
ATOM 1803 C CA . GLU A 1 242 ? 4.886 -14.403 46.605 1.00 37.38 242 GLU A CA 1
ATOM 1804 C C . GLU A 1 242 ? 5.093 -15.743 47.309 1.00 44.71 242 GLU A C 1
ATOM 1805 O O . GLU A 1 242 ? 6.164 -16.344 47.226 1.00 48.07 242 GLU A O 1
ATOM 1811 N N . GLY A 1 243 ? 4.051 -16.194 48.002 1.00 44.61 243 GLY A N 1
ATOM 1812 C CA . GLY A 1 243 ? 4.019 -17.510 48.616 1.00 41.28 243 GLY A CA 1
ATOM 1813 C C . GLY A 1 243 ? 5.174 -17.849 49.538 1.00 44.95 243 GLY A C 1
ATOM 1814 O O . GLY A 1 243 ? 5.315 -17.277 50.621 1.00 44.43 243 GLY A O 1
ATOM 1815 N N . VAL A 1 244 ? 5.999 -18.792 49.097 1.00 46.55 244 VAL A N 1
ATOM 1816 C CA . VAL A 1 244 ? 7.112 -19.298 49.891 1.00 45.67 244 VAL A CA 1
ATOM 1817 C C . VAL A 1 244 ? 8.121 -18.197 50.208 1.00 45.78 244 VAL A C 1
ATOM 1818 O O . VAL A 1 244 ? 8.695 -18.159 51.296 1.00 50.71 244 VAL A O 1
ATOM 1822 N N . ASN A 1 245 ? 8.326 -17.294 49.255 1.00 48.52 245 ASN A N 1
ATOM 1823 C CA . ASN A 1 245 ? 9.243 -16.177 49.444 1.00 45.90 245 ASN A CA 1
ATOM 1824 C C . ASN A 1 245 ? 8.685 -15.125 50.399 1.00 46.14 245 ASN A C 1
ATOM 1825 O O . ASN A 1 245 ? 9.393 -14.202 50.804 1.00 42.04 245 ASN A O 1
ATOM 1830 N N . GLY A 1 246 ? 7.411 -15.268 50.753 1.00 47.04 246 GLY A N 1
ATOM 1831 C CA . GLY A 1 246 ? 6.756 -14.324 51.638 1.00 42.70 246 GLY A CA 1
ATOM 1832 C C . GLY A 1 246 ? 6.499 -14.908 53.011 1.00 43.01 246 GLY A C 1
ATOM 1833 O O . GLY A 1 246 ? 6.049 -14.210 53.920 1.00 46.10 246 GLY A O 1
ATOM 1834 N N . LYS A 1 247 ? 6.782 -16.197 53.161 1.00 44.27 247 LYS A N 1
ATOM 1835 C CA . LYS A 1 247 ? 6.626 -16.867 54.444 1.00 33.21 247 LYS A CA 1
ATOM 1836 C C . LYS A 1 247 ? 7.690 -16.385 55.419 1.00 28.99 247 LYS A C 1
ATOM 1837 O O . LYS A 1 247 ? 8.882 -16.615 55.215 1.00 27.66 247 LYS A O 1
ATOM 1843 N N . VAL A 1 248 ? 7.252 -15.711 56.476 1.00 32.89 248 VAL A N 1
ATOM 1844 C CA . VAL A 1 248 ? 8.166 -15.152 57.464 1.00 36.36 248 VAL A CA 1
ATOM 1845 C C . VAL A 1 248 ? 8.216 -16.030 58.719 1.00 37.23 248 VAL A C 1
ATOM 1846 O O . VAL A 1 248 ? 7.198 -16.571 59.154 1.00 33.91 248 VAL A O 1
ATOM 1850 N N . THR A 1 249 ? 9.412 -16.186 59.281 1.00 40.31 249 THR A N 1
ATOM 1851 C CA . THR A 1 249 ? 9.608 -16.995 60.480 1.00 42.35 249 THR A CA 1
ATOM 1852 C C . THR A 1 249 ? 10.2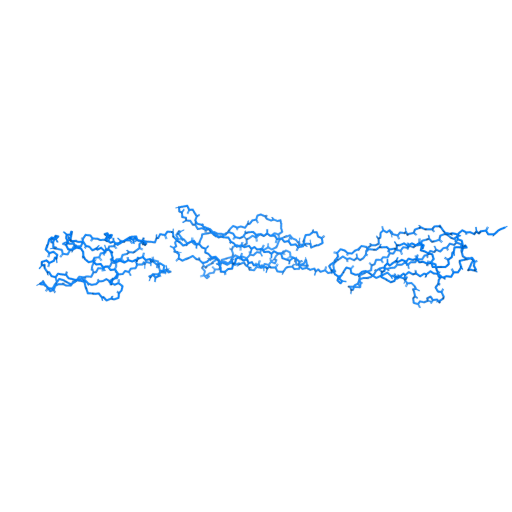62 -16.188 61.598 1.00 48.25 249 THR A C 1
ATOM 1853 O O . THR A 1 249 ? 11.397 -15.726 61.457 1.00 50.68 249 THR A O 1
ATOM 1857 N N . TYR A 1 250 ? 9.543 -16.025 62.707 1.00 40.64 250 TYR A N 1
ATOM 1858 C CA . TYR A 1 250 ? 10.027 -15.232 63.836 1.00 36.71 250 TYR A CA 1
ATOM 1859 C C . TYR A 1 250 ? 10.712 -16.100 64.882 1.00 31.04 250 TYR A C 1
ATOM 1860 O O . TYR A 1 250 ? 10.201 -17.161 65.245 1.00 35.53 250 TYR A O 1
ATOM 1869 N N . LYS A 1 251 ? 11.857 -15.643 65.381 1.00 27.43 251 LYS A N 1
ATOM 1870 C CA . LYS A 1 251 ? 12.536 -16.355 66.459 1.00 29.82 251 LYS A CA 1
ATOM 1871 C C . LYS A 1 251 ? 13.536 -15.469 67.191 1.00 30.43 251 LYS A C 1
ATOM 1872 O O . LYS A 1 251 ? 14.029 -14.484 66.643 1.00 26.76 251 LYS A O 1
ATOM 1878 N N . PHE A 1 252 ? 13.828 -15.825 68.438 1.00 36.18 252 PHE A N 1
ATOM 1879 C CA . PHE A 1 252 ? 14.836 -15.115 69.213 1.00 38.73 252 PHE A CA 1
ATOM 1880 C C . PHE A 1 252 ? 16.213 -15.354 68.614 1.00 34.37 252 PHE A C 1
ATOM 1881 O O . PHE A 1 252 ? 16.518 -16.453 68.154 1.00 38.40 252 PHE A O 1
ATOM 1889 N N . ARG A 1 253 ? 17.039 -14.316 68.613 1.00 31.03 253 ARG A N 1
ATOM 1890 C CA . ARG A 1 253 ? 18.382 -14.414 68.060 1.00 36.76 253 ARG A CA 1
ATOM 1891 C C . ARG A 1 253 ? 19.226 -15.392 68.869 1.00 51.57 253 ARG A C 1
ATOM 1892 O O . ARG A 1 253 ? 20.042 -16.129 68.316 1.00 62.11 253 ARG A O 1
ATOM 1900 N N . LYS A 1 254 ? 19.009 -15.402 70.180 1.00 55.99 254 LYS A N 1
ATOM 1901 C CA . LYS A 1 254 ? 19.797 -16.230 71.085 1.00 60.94 254 LYS A CA 1
ATOM 1902 C C . LYS A 1 254 ? 19.021 -17.450 71.571 1.00 66.43 254 LYS A C 1
ATOM 1903 O O . LYS A 1 254 ? 19.317 -17.993 72.633 1.00 72.83 254 LYS A O 1
ATOM 1909 N N . ILE A 1 255 ? 18.041 -17.882 70.783 1.00 67.78 255 ILE A N 1
ATOM 1910 C CA . ILE A 1 255 ? 17.149 -18.971 71.178 1.00 68.70 255 ILE A CA 1
ATOM 1911 C C . ILE A 1 255 ? 17.890 -20.294 71.412 1.00 72.14 255 ILE A C 1
ATOM 1912 O O . ILE A 1 255 ? 17.466 -21.113 72.228 1.00 73.79 255 ILE A O 1
ATOM 1917 N N . ASN A 1 256 ? 19.008 -20.487 70.719 1.00 78.75 256 ASN A N 1
ATOM 1918 C CA . ASN A 1 256 ? 19.736 -21.750 70.782 1.00 81.75 256 ASN A CA 1
ATOM 1919 C C . ASN A 1 256 ? 20.530 -21.917 72.074 1.00 84.63 256 ASN A C 1
ATOM 1920 O O . ASN A 1 256 ? 20.650 -23.024 72.602 1.00 85.26 256 ASN A O 1
ATOM 1925 N N . GLU A 1 257 ? 21.073 -20.815 72.579 1.00 86.51 257 GLU A N 1
ATOM 1926 C CA . GLU A 1 257 ? 21.949 -20.861 73.744 1.00 90.31 257 GLU A CA 1
ATOM 1927 C C . GLU A 1 257 ? 21.176 -20.666 75.047 1.00 85.54 257 GLU A C 1
ATOM 1928 O O . GLU A 1 257 ? 21.735 -20.803 76.136 1.00 87.27 257 GLU A O 1
ATOM 1934 N N . LYS A 1 258 ? 19.892 -20.347 74.930 1.00 81.56 258 LYS A N 1
ATOM 1935 C CA . LYS A 1 258 ? 19.046 -20.144 76.101 1.00 67.22 258 LYS A CA 1
ATOM 1936 C C . LYS A 1 258 ? 18.745 -21.456 76.816 1.00 71.11 258 LYS A C 1
ATOM 1937 O O . LYS A 1 258 ? 18.701 -22.519 76.195 1.00 74.85 258 LYS A O 1
ATOM 1943 N N . GLN A 1 259 ? 18.540 -21.372 78.127 1.00 68.99 259 GLN A N 1
ATOM 1944 C CA . GLN A 1 259 ? 18.168 -22.534 78.925 1.00 72.27 259 GLN A CA 1
ATOM 1945 C C . GLN A 1 259 ? 16.656 -22.573 79.123 1.00 74.91 259 GLN A C 1
ATOM 1946 O O . GLN A 1 259 ? 15.922 -23.087 78.277 1.00 80.64 259 GLN A O 1
ATOM 1952 N N . SER A 1 260 ? 16.195 -22.022 80.241 1.00 67.66 260 SER A N 1
ATOM 1953 C CA . SER A 1 260 ? 14.768 -21.933 80.519 1.00 66.99 260 SER A CA 1
ATOM 1954 C C . SER A 1 260 ? 14.194 -20.649 79.933 1.00 62.17 260 SER A C 1
ATOM 1955 O O . SER A 1 260 ? 14.529 -19.553 80.378 1.00 66.31 260 SER A O 1
ATOM 1958 N N . LEU A 1 261 ? 13.331 -20.788 78.933 1.00 55.87 261 LEU A N 1
ATOM 1959 C CA . LEU A 1 261 ? 12.744 -19.631 78.269 1.00 54.83 261 LEU A CA 1
ATOM 1960 C C . LEU A 1 261 ? 11.792 -18.880 79.193 1.00 46.80 261 LEU A C 1
ATOM 1961 O O . LEU A 1 261 ? 10.901 -19.473 79.796 1.00 50.62 261 LEU A O 1
ATOM 1963 N N . LEU A 1 262 ? 11.993 -17.571 79.301 1.00 43.95 262 LEU A N 1
ATOM 1964 C CA . LEU A 1 262 ? 11.128 -16.725 80.116 1.00 41.81 262 LEU A CA 1
ATOM 1965 C C . LEU A 1 262 ? 9.904 -16.284 79.318 1.00 43.45 262 LEU A C 1
ATOM 1966 O O . LEU A 1 262 ? 8.817 -16.109 79.870 1.00 42.41 262 LEU A O 1
ATOM 1971 N N . PHE A 1 263 ? 10.091 -16.106 78.015 1.00 39.22 263 PHE A N 1
ATOM 1972 C CA . PHE A 1 263 ? 8.991 -15.775 77.120 1.00 33.33 263 PHE A CA 1
ATOM 1973 C C . PHE A 1 263 ? 9.010 -16.705 75.913 1.00 33.00 263 PHE A C 1
ATOM 1974 O O . PHE A 1 263 ? 10.063 -17.214 75.531 1.00 25.96 263 PHE A O 1
ATOM 1982 N N . HIS A 1 264 ? 7.843 -16.931 75.320 1.00 40.21 264 HIS A N 1
ATOM 1983 C CA . HIS A 1 264 ? 7.748 -17.767 74.130 1.00 49.34 264 HIS A CA 1
ATOM 1984 C C . HIS A 1 264 ? 7.300 -16.960 72.915 1.00 46.85 264 HIS A C 1
ATOM 1985 O O . HIS A 1 264 ? 6.190 -16.426 72.886 1.00 48.55 264 HIS A O 1
ATOM 1992 N N . LEU A 1 265 ? 8.172 -16.872 71.916 1.00 44.75 265 LEU A N 1
ATOM 1993 C CA . LEU A 1 265 ? 7.822 -16.236 70.651 1.00 46.96 265 LEU A CA 1
ATOM 1994 C C . LEU A 1 265 ? 7.441 -17.298 69.630 1.00 41.71 265 LEU A C 1
ATOM 1995 O O . LEU A 1 265 ? 8.288 -18.076 69.192 1.00 44.60 265 LEU A O 1
ATOM 2000 N N . HIS A 1 266 ? 6.165 -17.333 69.260 1.00 35.17 266 HIS A N 1
ATOM 2001 C CA . HIS A 1 266 ? 5.681 -18.336 68.322 1.00 31.36 266 HIS A CA 1
ATOM 2002 C C . HIS A 1 266 ? 6.384 -18.209 66.978 1.00 33.43 266 HIS A C 1
ATOM 2003 O O . HIS A 1 266 ? 6.548 -17.109 66.452 1.00 37.09 266 HIS A O 1
ATOM 2010 N N . GLU A 1 267 ? 6.798 -19.348 66.434 1.00 39.52 267 GLU A N 1
ATOM 2011 C CA . GLU A 1 267 ? 7.598 -19.391 65.216 1.00 39.18 267 GLU A CA 1
ATOM 2012 C C . GLU A 1 267 ? 6.863 -18.812 64.011 1.00 39.75 267 GLU A C 1
ATOM 2013 O O . GLU A 1 267 ? 7.454 -18.108 63.193 1.00 41.70 267 GLU A O 1
ATOM 2019 N N . ASN A 1 268 ? 5.572 -19.108 63.911 1.00 39.12 268 ASN A N 1
ATOM 2020 C CA . ASN A 1 268 ? 4.786 -18.712 62.749 1.00 33.31 268 ASN A CA 1
ATOM 2021 C C . ASN A 1 268 ? 4.043 -17.397 62.942 1.00 37.54 268 ASN A C 1
ATOM 2022 O O . ASN A 1 268 ? 4.303 -16.423 62.236 1.00 43.26 268 ASN A O 1
ATOM 2027 N N . THR A 1 269 ? 3.117 -17.371 63.895 1.00 37.14 269 THR A N 1
ATOM 2028 C CA . THR A 1 269 ? 2.256 -16.208 64.081 1.00 27.70 269 THR A CA 1
ATOM 2029 C C . THR A 1 269 ? 2.970 -15.063 64.793 1.00 32.09 269 THR A C 1
ATOM 2030 O O . THR A 1 269 ? 2.466 -13.942 64.834 1.00 31.91 269 THR A O 1
ATOM 2034 N N . GLY A 1 270 ? 4.141 -15.349 65.352 1.00 33.36 270 GLY A N 1
ATOM 2035 C CA . GLY A 1 270 ? 4.939 -14.332 66.012 1.00 34.61 270 GLY A CA 1
ATOM 2036 C C . GLY A 1 270 ? 4.310 -13.775 67.275 1.00 37.05 270 GLY A C 1
ATOM 2037 O O . GLY A 1 270 ? 4.591 -12.644 67.669 1.00 23.23 270 GLY A O 1
ATOM 2038 N N . GLU A 1 271 ? 3.455 -14.568 67.914 1.00 39.86 271 GLU A N 1
ATOM 2039 C CA . GLU A 1 271 ? 2.844 -14.158 69.171 1.00 31.83 271 GLU A CA 1
ATOM 2040 C C . GLU A 1 271 ? 3.790 -14.411 70.339 1.00 29.97 271 GLU A C 1
ATOM 2041 O O . GLU A 1 271 ? 4.189 -15.547 70.599 1.00 31.03 271 GLU A O 1
ATOM 2047 N N . MET A 1 272 ? 4.148 -13.337 71.035 1.00 27.41 272 MET A N 1
ATOM 2048 C CA . MET A 1 272 ? 5.064 -13.414 72.166 1.00 28.40 272 MET A CA 1
ATOM 2049 C C . MET A 1 272 ? 4.306 -13.423 73.491 1.00 29.50 272 MET A C 1
ATOM 2050 O O . MET A 1 272 ? 3.613 -12.458 73.835 1.00 32.39 272 MET A O 1
ATOM 2055 N N . THR A 1 273 ? 4.449 -14.523 74.226 1.00 25.16 273 THR A N 1
ATOM 2056 C CA . THR A 1 273 ? 3.705 -14.741 75.460 1.00 30.15 273 THR A CA 1
ATOM 2057 C C . THR A 1 273 ? 4.623 -15.018 76.649 1.00 29.59 273 THR A C 1
ATOM 2058 O O . THR A 1 273 ? 5.824 -15.224 76.484 1.00 25.70 273 THR A O 1
ATOM 2062 N N . VAL A 1 274 ? 4.046 -15.025 77.847 1.00 31.58 274 VAL A N 1
ATOM 2063 C CA . VAL A 1 274 ? 4.801 -15.282 79.070 1.00 27.92 274 VAL A CA 1
ATOM 2064 C C . VAL A 1 274 ? 4.928 -16.781 79.331 1.00 29.10 274 VAL A C 1
ATOM 2065 O O . VAL A 1 274 ? 3.937 -17.510 79.299 1.00 30.47 274 VAL A O 1
ATOM 2069 N N . ALA A 1 275 ? 6.149 -17.239 79.589 1.00 29.01 275 ALA A N 1
ATOM 2070 C CA . ALA A 1 275 ? 6.392 -18.657 79.832 1.00 30.50 275 ALA A CA 1
ATOM 2071 C C . ALA A 1 275 ? 6.389 -18.988 81.324 1.00 40.63 275 ALA A C 1
ATOM 2072 O O . ALA A 1 275 ? 5.653 -19.866 81.774 1.00 43.39 275 ALA A O 1
ATOM 2074 N N . LYS A 1 276 ? 7.219 -18.282 82.085 1.00 37.91 276 LYS A N 1
ATOM 2075 C CA . LYS A 1 276 ? 7.315 -18.506 83.523 1.00 40.92 276 LYS A CA 1
ATOM 2076 C C . LYS A 1 276 ? 6.899 -17.261 84.297 1.00 42.07 276 LYS A C 1
ATOM 2077 O O . LYS A 1 276 ? 6.812 -16.173 83.727 1.00 42.04 276 LYS A O 1
ATOM 2081 N N . ASN A 1 277 ? 6.640 -17.424 85.592 1.00 36.91 277 ASN A N 1
ATOM 2082 C CA . ASN A 1 277 ? 6.324 -16.291 86.452 1.00 37.46 277 ASN A CA 1
ATOM 2083 C C . ASN A 1 277 ? 7.483 -15.306 86.504 1.00 33.71 277 ASN A C 1
ATOM 2084 O O . ASN A 1 277 ? 8.603 -15.669 86.862 1.00 34.31 277 ASN A O 1
ATOM 2089 N N . LEU A 1 278 ? 7.209 -14.059 86.142 1.00 32.68 278 LEU A N 1
ATOM 2090 C CA . LEU A 1 278 ? 8.250 -13.043 86.067 1.00 32.13 278 LEU A CA 1
ATOM 2091 C C . LEU A 1 278 ? 8.668 -12.557 87.450 1.00 41.76 278 LEU A C 1
ATOM 2092 O O . LEU A 1 278 ? 9.747 -11.989 87.615 1.00 46.58 278 LEU A O 1
ATOM 2097 N N . ASP A 1 279 ? 7.807 -12.781 88.437 1.00 42.41 279 ASP A N 1
ATOM 2098 C CA . ASP A 1 279 ? 8.075 -12.353 89.804 1.00 45.77 279 ASP A CA 1
ATOM 2099 C C . ASP A 1 279 ? 9.215 -13.155 90.424 1.00 47.54 279 ASP A C 1
ATOM 2100 O O . ASP A 1 279 ? 10.079 -12.598 91.102 1.00 38.88 279 ASP A O 1
ATOM 2105 N N . TYR A 1 280 ? 9.213 -14.463 90.187 1.00 43.78 280 TYR A N 1
ATOM 2106 C CA . TYR A 1 280 ? 10.244 -15.341 90.734 1.00 44.99 280 TYR A CA 1
ATOM 2107 C C . TYR A 1 280 ? 11.611 -15.033 90.129 1.00 40.28 280 TYR A C 1
ATOM 2108 O O . TYR A 1 280 ? 12.633 -15.120 90.809 1.00 40.93 280 TYR A O 1
ATOM 2117 N N . GLU A 1 281 ? 11.624 -14.678 88.849 1.00 37.23 281 GLU A N 1
ATOM 2118 C CA . GLU A 1 281 ? 12.871 -14.361 88.160 1.00 44.79 281 GLU A CA 1
ATOM 2119 C C . GLU A 1 281 ? 13.478 -13.070 88.696 1.00 45.18 281 GLU A C 1
ATOM 2120 O O . GLU A 1 281 ? 14.689 -12.863 88.612 1.00 47.41 281 GLU A O 1
ATOM 2122 N N . GLU A 1 282 ? 12.622 -12.211 89.245 1.00 43.41 282 GLU A N 1
ATOM 2123 C CA . GLU A 1 282 ? 13.030 -10.933 89.824 1.00 43.08 282 GLU A CA 1
ATOM 2124 C C . GLU A 1 282 ? 13.805 -10.063 88.834 1.00 44.52 282 GLU A C 1
ATOM 2125 O O . GLU A 1 282 ? 14.733 -9.349 89.212 1.00 47.45 282 GLU A O 1
ATOM 2131 N N . CYS A 1 283 ? 13.419 -10.131 87.563 1.00 44.31 283 CYS A N 1
ATOM 2132 C CA . CYS A 1 283 ? 13.982 -9.251 86.546 1.00 44.18 283 CYS A CA 1
ATOM 2133 C C . CYS A 1 283 ? 13.014 -8.109 86.273 1.00 39.58 283 CYS A C 1
ATOM 2134 O O . CYS A 1 283 ? 11.815 -8.330 86.106 1.00 41.63 283 CYS A O 1
ATOM 2137 N N . SER A 1 284 ? 13.534 -6.889 86.228 1.00 36.89 284 SER A N 1
ATOM 2138 C CA . SER A 1 284 ? 12.682 -5.712 86.128 1.00 46.09 284 SER A CA 1
ATOM 2139 C C . SER A 1 284 ? 12.688 -5.106 84.731 1.00 43.16 284 SER A C 1
ATOM 2140 O O . SER A 1 284 ? 11.777 -4.362 84.368 1.00 34.72 284 SER A O 1
ATOM 2143 N N . LEU A 1 285 ? 13.713 -5.429 83.948 1.00 49.03 285 LEU A N 1
ATOM 2144 C CA . LEU A 1 285 ? 13.828 -4.905 82.591 1.00 44.59 285 LEU A CA 1
ATOM 2145 C C . LEU A 1 285 ? 14.484 -5.902 81.640 1.00 33.04 285 LEU A C 1
ATOM 2146 O O . LEU A 1 285 ? 15.647 -6.271 81.816 1.00 34.29 285 LEU A O 1
ATOM 2151 N N . TYR A 1 286 ? 13.726 -6.330 80.634 1.00 34.77 286 TYR A N 1
ATOM 2152 C CA . TYR A 1 286 ? 14.232 -7.211 79.584 1.00 32.13 286 TYR A CA 1
ATOM 2153 C C . TYR A 1 286 ? 14.499 -6.438 78.300 1.00 34.28 286 TYR A C 1
ATOM 2154 O O . TYR A 1 286 ? 13.702 -5.590 77.899 1.00 37.86 286 TYR A O 1
ATOM 2163 N N . GLU A 1 287 ? 15.615 -6.742 77.650 1.00 37.82 287 GLU A N 1
ATOM 2164 C CA . GLU A 1 287 ? 15.911 -6.186 76.333 1.00 35.10 287 GLU A CA 1
ATOM 2165 C C . GLU A 1 287 ? 16.353 -7.304 75.395 1.00 31.87 287 GLU A C 1
ATOM 2166 O O . GLU A 1 287 ? 17.528 -7.667 75.360 1.00 31.32 287 GLU A O 1
ATOM 2172 N N . MET A 1 288 ? 15.407 -7.848 74.636 1.00 38.37 288 MET A N 1
ATOM 2173 C CA . MET A 1 288 ? 15.676 -9.034 73.822 1.00 44.11 288 MET A CA 1
ATOM 2174 C C . MET A 1 288 ? 15.742 -8.750 72.324 1.00 33.70 288 MET A C 1
ATOM 2175 O O . MET A 1 288 ? 14.973 -7.949 71.801 1.00 31.65 288 MET A O 1
ATOM 2180 N N . GLU A 1 289 ? 16.659 -9.430 71.640 1.00 34.01 289 GLU A N 1
ATOM 2181 C CA . GLU A 1 289 ? 16.823 -9.279 70.195 1.00 39.32 289 GLU A CA 1
ATOM 2182 C C . GLU A 1 289 ? 16.107 -10.387 69.430 1.00 38.30 289 GLU A C 1
ATOM 2183 O O . GLU A 1 289 ? 16.385 -11.569 69.628 1.00 44.62 289 GLU A O 1
ATOM 2189 N N . ILE A 1 290 ? 15.189 -9.999 68.551 1.00 38.32 290 ILE A N 1
ATOM 2190 C CA . ILE A 1 290 ? 14.455 -10.966 67.743 1.00 38.63 290 ILE A CA 1
ATOM 2191 C C . ILE A 1 290 ? 14.751 -10.799 66.256 1.00 40.38 290 ILE A C 1
ATOM 2192 O O . ILE A 1 290 ? 15.188 -9.730 65.810 1.00 43.82 290 ILE A O 1
ATOM 2197 N N . GLN A 1 291 ? 14.508 -11.862 65.494 1.00 38.06 291 GLN A N 1
ATOM 2198 C CA . GLN A 1 291 ? 14.741 -11.838 64.056 1.00 31.27 291 GLN A CA 1
ATOM 2199 C C . GLN A 1 291 ? 13.629 -12.535 63.277 1.00 30.66 291 GLN A C 1
ATOM 2200 O O . GLN A 1 291 ? 12.928 -13.410 63.801 1.00 36.31 291 GLN A O 1
ATOM 2206 N N . ALA A 1 292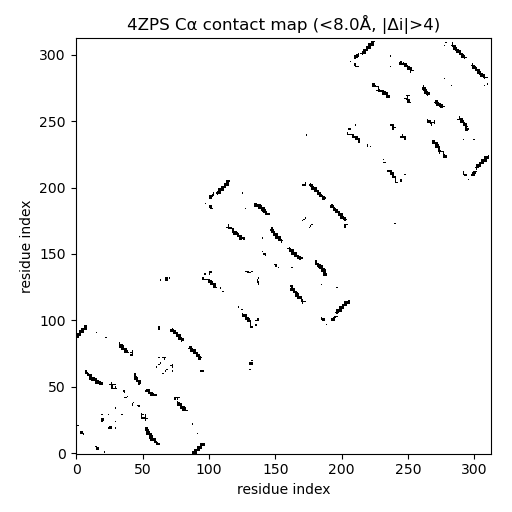 ? 13.481 -12.129 62.021 1.00 28.81 292 ALA A N 1
ATOM 2207 C CA . ALA A 1 292 ? 12.525 -12.725 61.097 1.00 27.75 292 ALA A CA 1
ATOM 2208 C C . ALA A 1 292 ? 13.257 -13.195 59.847 1.00 27.26 292 ALA A C 1
ATOM 2209 O O . ALA A 1 292 ? 14.121 -12.488 59.323 1.00 27.92 292 ALA A O 1
ATOM 2211 N N . GLU A 1 293 ? 12.911 -14.384 59.364 1.00 31.21 293 GLU A N 1
ATOM 2212 C CA . GLU A 1 293 ? 13.656 -14.992 58.267 1.00 31.42 293 GLU A CA 1
ATOM 2213 C C . GLU A 1 293 ? 12.746 -15.652 57.235 1.00 37.97 293 GLU A C 1
ATOM 2214 O O . GLU A 1 293 ? 11.767 -16.311 57.588 1.00 43.65 293 GLU A O 1
ATOM 2220 N N . ASP A 1 294 ? 13.076 -15.470 55.960 1.00 40.35 294 ASP A N 1
ATOM 2221 C CA . ASP A 1 294 ? 12.350 -16.123 54.874 1.00 35.89 294 ASP A CA 1
ATOM 2222 C C . ASP A 1 294 ? 13.187 -17.257 54.289 1.00 40.15 294 ASP A C 1
ATOM 2223 O O . ASP A 1 294 ? 14.327 -17.470 54.702 1.00 44.47 294 ASP A O 1
ATOM 2228 N N . VAL A 1 295 ? 12.627 -17.975 53.321 1.00 36.64 295 VAL A N 1
ATOM 2229 C CA . VAL A 1 295 ? 13.295 -19.144 52.757 1.00 37.41 295 VAL A CA 1
ATOM 2230 C C . VAL A 1 295 ? 14.569 -18.783 51.998 1.00 39.56 295 VAL A C 1
ATOM 2231 O O . VAL A 1 295 ? 15.416 -19.640 51.753 1.00 47.59 295 VAL A O 1
ATOM 2235 N N . GLY A 1 296 ? 14.704 -17.513 51.633 1.00 35.71 296 GLY A N 1
ATOM 2236 C CA . GLY A 1 296 ? 15.894 -17.046 50.946 1.00 40.18 296 GLY A CA 1
ATOM 2237 C C . GLY A 1 296 ? 16.989 -16.650 51.917 1.00 47.21 296 GLY A C 1
ATOM 2238 O O . GLY A 1 296 ? 18.005 -16.0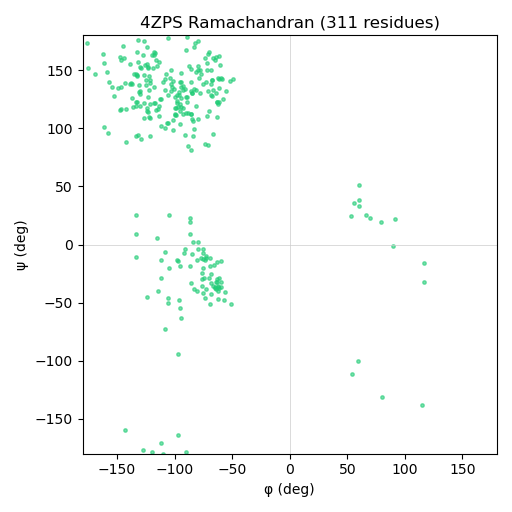80 51.516 1.00 53.11 296 GLY A O 1
ATOM 2239 N N . ALA A 1 297 ? 16.767 -16.955 53.194 1.00 47.90 297 ALA A N 1
ATOM 2240 C CA . ALA A 1 297 ? 17.708 -16.647 54.271 1.00 47.78 297 ALA A CA 1
ATOM 2241 C C . ALA A 1 297 ? 17.976 -15.149 54.391 1.00 47.32 297 ALA A C 1
ATOM 2242 O O . ALA A 1 297 ? 19.078 -14.735 54.750 1.00 44.85 297 ALA A O 1
ATOM 2244 N N . LEU A 1 298 ? 16.966 -14.339 54.089 1.00 45.52 298 LEU A N 1
ATOM 2245 C CA . LEU A 1 298 ? 17.069 -12.896 54.273 1.00 50.70 298 LEU A CA 1
ATOM 2246 C C . LEU A 1 298 ? 16.571 -12.521 55.662 1.00 48.55 298 LEU A C 1
ATOM 2247 O O . LEU A 1 298 ? 15.515 -12.983 56.096 1.00 49.95 298 LEU A O 1
ATOM 2252 N N . LEU A 1 299 ? 17.329 -11.679 56.355 1.00 50.19 299 LEU A N 1
ATOM 2253 C CA . LEU A 1 299 ? 17.052 -11.383 57.757 1.00 50.09 299 LEU A CA 1
ATOM 2254 C C . LEU A 1 299 ? 16.382 -10.036 57.988 1.00 53.68 299 LEU A C 1
ATOM 2255 O O . LEU A 1 299 ? 16.581 -9.080 57.235 1.00 53.06 299 LEU A O 1
ATOM 2260 N N . GLY A 1 300 ? 15.580 -9.985 59.046 1.00 49.67 300 GLY A N 1
ATOM 2261 C CA . GLY A 1 300 ? 15.061 -8.739 59.573 1.00 42.67 300 GLY A CA 1
ATOM 2262 C C . GLY A 1 300 ? 15.333 -8.753 61.061 1.00 33.35 300 GLY A C 1
ATOM 2263 O O . GLY A 1 300 ? 15.073 -9.749 61.723 1.00 38.17 300 GLY A O 1
ATOM 2264 N N . ARG A 1 301 ? 15.876 -7.666 61.593 1.00 32.00 301 ARG A N 1
ATOM 2265 C CA . ARG A 1 301 ? 16.234 -7.633 63.007 1.00 31.88 301 ARG A CA 1
ATOM 2266 C C . ARG A 1 301 ? 15.464 -6.567 63.772 1.00 34.22 301 ARG A C 1
ATOM 2267 O O . ARG A 1 301 ? 15.314 -5.438 63.304 1.00 35.51 301 ARG A O 1
ATOM 2275 N N . SER A 1 302 ? 14.975 -6.934 64.952 1.00 32.94 302 SER A N 1
ATOM 2276 C CA . SER A 1 302 ? 14.262 -5.987 65.800 1.00 35.22 302 SER A CA 1
ATOM 2277 C C . SER A 1 302 ? 14.540 -6.243 67.277 1.00 38.18 302 SER A C 1
ATOM 2278 O O . SER A 1 302 ? 15.156 -7.245 67.642 1.00 36.48 302 SER A O 1
ATOM 2281 N N . LYS A 1 303 ? 14.085 -5.325 68.123 1.00 39.75 303 LYS A N 1
ATOM 2282 C CA . LYS A 1 303 ? 14.253 -5.457 69.563 1.00 31.57 303 LYS A CA 1
ATOM 2283 C C . LYS A 1 303 ? 12.916 -5.395 70.291 1.00 33.20 303 LYS A C 1
ATOM 2284 O O . LYS A 1 303 ? 11.946 -4.824 69.790 1.00 25.80 303 LYS A O 1
ATOM 2290 N N . VAL A 1 304 ? 12.875 -5.991 71.477 1.00 45.66 304 VAL A N 1
ATOM 2291 C CA . VAL A 1 304 ? 11.707 -5.905 72.340 1.00 50.49 304 VAL A CA 1
ATOM 2292 C C . VAL A 1 304 ? 12.132 -5.576 73.769 1.00 49.00 304 VAL A C 1
ATOM 2293 O O . VAL A 1 304 ? 12.941 -6.285 74.377 1.00 50.35 304 VAL A O 1
ATOM 2297 N N . ILE A 1 305 ? 11.591 -4.477 74.285 1.00 61.18 305 ILE A N 1
ATOM 2298 C CA . ILE A 1 305 ? 11.906 -4.005 75.625 1.00 28.48 305 ILE A CA 1
ATOM 2299 C C . ILE A 1 305 ? 10.734 -4.258 76.562 1.00 33.27 305 ILE A C 1
ATOM 2300 O O . ILE A 1 305 ? 9.728 -3.550 76.511 1.00 40.52 305 ILE A O 1
ATOM 2305 N N . ILE A 1 306 ? 10.858 -5.268 77.416 1.00 38.95 306 ILE A N 1
ATOM 2306 C CA . ILE A 1 306 ? 9.789 -5.587 78.354 1.00 39.99 306 ILE A CA 1
ATOM 2307 C C . ILE A 1 306 ? 10.070 -5.019 79.738 1.00 29.14 306 ILE A C 1
ATOM 2308 O O . ILE A 1 306 ? 10.984 -5.464 80.427 1.00 29.63 306 ILE A O 1
ATOM 2313 N N . MET A 1 307 ? 9.279 -4.030 80.138 1.00 30.23 307 MET A N 1
ATOM 2314 C CA . MET A 1 307 ? 9.384 -3.476 81.480 1.00 31.94 307 MET A CA 1
ATOM 2315 C C . MET A 1 307 ? 8.462 -4.231 82.427 1.00 34.92 307 MET A C 1
ATOM 2316 O O . MET A 1 307 ? 7.239 -4.167 82.301 1.00 32.90 307 MET A O 1
ATOM 2321 N N . VAL A 1 308 ? 9.060 -4.956 83.366 1.00 36.66 308 VAL A N 1
ATOM 2322 C CA . VAL A 1 308 ? 8.302 -5.718 84.347 1.00 44.94 308 VAL A CA 1
ATOM 2323 C C . VAL A 1 308 ? 8.072 -4.891 85.606 1.00 45.58 308 VAL A C 1
ATOM 2324 O O . VAL A 1 308 ? 9.020 -4.501 86.285 1.00 35.48 308 VAL A O 1
ATOM 2328 N N . GLU A 1 309 ? 6.807 -4.620 85.908 1.00 46.40 309 GLU A N 1
ATOM 2329 C CA . GLU A 1 309 ? 6.449 -3.810 87.068 1.00 56.15 309 GLU A CA 1
ATOM 2330 C C . GLU A 1 309 ? 6.254 -4.673 88.313 1.00 58.64 309 GLU A C 1
ATOM 2331 O O . GLU A 1 309 ? 5.494 -5.643 88.293 1.00 52.39 309 GLU A O 1
ATOM 2337 N N . ASP A 1 310 ? 6.942 -4.318 89.395 1.00 61.52 310 ASP A N 1
ATOM 2338 C CA . ASP A 1 310 ? 6.855 -5.079 90.638 1.00 59.82 310 ASP A CA 1
ATOM 2339 C C . ASP A 1 310 ? 5.569 -4.743 91.389 1.00 63.42 310 ASP A C 1
ATOM 2340 O O . ASP A 1 310 ? 5.055 -3.631 91.286 1.00 65.52 310 ASP A O 1
ATOM 2345 N N . VAL A 1 311 ? 5.055 -5.707 92.146 1.00 73.80 311 VAL A N 1
ATOM 2346 C CA . VAL A 1 311 ? 3.783 -5.534 92.840 1.00 95.86 311 VAL A CA 1
ATOM 2347 C C . VAL A 1 311 ? 3.961 -5.383 94.349 1.00 117.12 311 VAL A C 1
ATOM 2348 O O . VAL A 1 311 ? 3.792 -4.292 94.896 1.00 120.82 311 VAL A O 1
ATOM 2352 N N . ASN A 1 312 ? 4.299 -6.481 95.018 1.00 139.63 312 ASN A N 1
ATOM 2353 C CA . ASN A 1 312 ? 4.470 -6.470 96.466 1.00 145.35 312 ASN A CA 1
ATOM 2354 C C . ASN A 1 312 ? 5.727 -5.714 96.890 1.00 147.10 312 ASN A C 1
ATOM 2355 O O . ASN A 1 312 ? 6.807 -5.925 96.337 1.00 149.53 312 ASN A O 1
ATOM 2360 N N . ASP A 1 313 ? 5.578 -4.831 97.873 1.00 144.05 313 ASP A N 1
ATOM 2361 C CA . ASP A 1 313 ? 6.690 -4.009 98.337 1.00 122.06 313 ASP A CA 1
ATOM 2362 C C . ASP A 1 313 ? 6.479 -3.543 99.774 1.00 105.86 313 ASP A C 1
ATOM 2363 O O . ASP A 1 313 ? 7.324 -2.851 100.343 1.00 95.53 313 ASP A O 1
#

Organism: Mus musculus (NCBI:txid10090)

Radius of gyration: 40.83 Å; Cα contacts (8 Å, |Δi|>4): 742; chains: 1; bounding box: 46×30×138 Å

Secondary structure (DSSP, 8-state):
-EEEEEESS--TT-EEE-HHHHTT--TTHHHHTTEEEE--GGGGGEEEETTTTEEEE-S---HHHHTTT-SS-EEEEEEEETTTTEEEEEEEEEE--S----EES-SEEEEEEETTPPTT-EEE---EE-SS-STTSEEEEEE---SSEEEEEE--TT-S-EEEEEE-S---TTT-SEEEEEEEEEE-SSS-EEEEEEEEEEEE-------EES-SEEEEEEETTPPTT-EEEE--EE--S-GGGG--EEEETTTTT-SS-SEEE-TTT-EEEE-S-HHHHT--EEEEEEEEE-TT--EEEEEEEEEEEP---

Sequence (313 aa):
QIRYSVPEETDKGTVVGNISKDLGLEPRELAERGVRIVSRGRSQLFSLNPRGGSLVTAGRIDREELCAQSTPCLVNINILVEEKGKLFGVEIEITDINDNNPKFHVGDLEVKINEIAAPGARYPLPEAVDPDVGINSLQSYQLSPNRHFSLHLQTGDDGTINPELVLERTLDREEEPTHHLVLTASDGGEPRRSSTALIQITVLDTNDNAPVFDQPVYRVKVLENVAPGTLLLTVRASDPDEGVNGKVTYKFRKINEKQSLLFHLHENTGEMTVAKNLDYEECSLYEMEIQAEDVGALLGRSKVIIMVEDVND

Foldseek 3Di:
DAEWEEEAQDDWFAFTDQQQVVVVHALLCCVVLVKAWPDDPPSVQWGADSNRNTITGHDHGACLVQPQPDPWRKDWTKIARVNVRDIDIYIYTYDHAQPFAFAWPAQEDEDEAELVDAFPDKAFDTGTFFSDDDLSGFDDKDKDDDDFWDWDFDDDPVGDTTTMITGHHGDDVLVPFKDKMKIKTWGRDVPIDIDIHIYMYGYDFDLPFFWAWPDQEAEFEEELQDDFFDQGDFTDTAGSTPDQSGQKFKDFPCRVVDDDDQWDQDGHRRTITGHDRNVVVVDQKDKTKMWMAGPVRGIYIHIYIYGYHYDDD

InterPro domains:
  IPR002126 Cadherin-like [PF00028] (140-233)
  IPR002126 Cadherin-like [PF00028] (247-326)
  IPR002126 Cadherin-like [PF00028] (356-442)
  IPR002126 Cadherin-like [PF00028] (457-552)
  IPR002126 Cadherin-like [PF00028] (583-664)
  IPR002126 Cadherin-like [PR00205] (73-92)
  IPR002126 Cadherin-like [PR00205] (242-271)
  IPR002126 Cadherin-like [PR00205] (314-326)
  IPR002126 Cadherin-like [PR00205] (431-450)
  IPR002126 Cadherin-like [PR00205] (450-463)
  IPR002126 Cadherin-like [PR00205] (510-536)
  IPR002126 Cadherin-like [PR00205] (544-561)
  IPR002126 Cadherin-like [PS50268] (34-133)
  IPR002126 Cadherin-like [PS50268] (139-242)
  IPR002126 Cadherin-like [PS50268] (243-347)
  IPR002126 Cadherin-like [PS50268] (356-452)
  IPR002126 Cadherin-like [PS50268] (453-562)
  IPR002126 Cadherin-like [PS50268] (579-683)
  IPR002126 Cadherin-like [SM00112] (31-131)
  IPR002126 Cadherin-like [SM00112] (155-240)